Protein AF-A0A1I6G373-F1 (afdb_monomer)

Radius of gyration: 23.74 Å; Cα contacts (8 Å, |Δi|>4): 875; chains: 1; bounding box: 51×51×68 Å

Sequence (365 aa):
MRWTPGANAAIVAYGLQTYVEFSDQEYYYVVIKPDADQIVLKKRDLSGTYELEKNFDIGLVDDEWYRLVIDWRVDGAHTVTLFEEDGTQITQLSAKDSTWSEGGIGLFGREANTGATVYFDEVQGSSPLVGNFEVGENSWFTTANNTLTRLDNTPAAITNGATAIEVTVNDDPQPVLENEVRIQNADLESYPYLLADVVPVEVENSDSPVTFKFRYTHYASGGVEESEEQIVAQALGKTLAWDLSNLSAEKLAAAESLQIVWYPEDHPPSSGFTYNGSVLIDNIRLVDDSTQLTRAKISQKHRDLIRAHGPMLDQEIQSQTDMVQTGVYNYYDETEVPYRIELLSNGDIEETIDGETFYWEEDGQ

Solvent-accessible surface area (backbone atoms only — not comparable to full-atom values): 19773 Å² total; per-residue (Å²): 66,34,36,36,77,56,26,40,30,46,33,48,33,37,32,37,73,57,96,57,74,94,82,81,50,36,30,37,32,39,38,37,22,62,79,70,24,30,42,36,39,32,40,30,44,99,90,46,77,45,81,68,37,74,53,63,81,64,75,65,63,69,70,43,55,32,44,78,47,79,50,76,40,78,88,8,43,36,39,39,36,37,22,42,72,89,64,51,75,66,50,74,43,69,42,79,58,66,89,59,72,58,56,44,77,47,79,48,66,38,61,71,47,97,85,33,48,62,46,78,82,85,86,80,81,87,48,60,67,62,38,49,43,80,79,51,67,78,73,53,48,61,51,93,73,37,43,82,42,84,41,72,74,51,80,78,42,40,87,57,89,55,17,25,36,34,42,39,38,49,72,34,48,69,44,40,44,35,30,36,69,53,50,55,70,48,64,41,81,72,22,27,33,42,35,32,31,36,18,39,58,49,49,69,99,50,91,54,35,35,31,33,31,47,36,41,32,25,77,36,93,82,41,65,49,67,48,74,82,42,79,34,48,59,70,38,64,43,64,47,73,41,78,48,70,86,53,55,67,69,42,50,77,25,43,48,34,39,32,44,37,44,39,41,64,89,38,47,67,90,68,74,48,54,41,35,38,34,35,31,40,21,56,25,29,29,35,69,53,63,48,59,51,38,50,44,52,52,56,47,52,53,52,52,47,30,69,76,36,37,60,75,74,48,75,49,80,76,46,76,58,101,43,39,38,34,31,32,42,33,24,66,72,71,49,71,40,49,34,36,40,32,54,43,99,86,60,25,38,42,38,30,51,72,89,46,77,44,61,36,73,53,80,80,128

pLDDT: mean 89.6, std 10.87, range [33.22, 98.44]

Mean predicted aligned error: 11.8 Å

Nearest PDB structures (foldseek):
  1dyo-assembly2_B  TM=6.752E-01  e=2.727E-05  Acetivibrio thermocellus
  1h6y-assembly2_B  TM=6.689E-01  e=2.587E-05  Acetivibrio thermocellus
  4xup-assembly6_F  TM=4.443E-01  e=8.982E-07  Paenibacillus barcinonensis
  4xup-assembly1_A  TM=4.327E-01  e=4.821E-06  Paenibacillus barcinonensis
  7yaq-assembly1_A-2  TM=5.143E-01  e=2.245E-03  Cucumis sativus

Foldseek 3Di:
DAKAPQWQWKKKWFLFPDPDPDPATWTWMWIQGLVFQKIWTWTQHPVGIGTFWMDHPLDDDHPFDKDWDWDQAQQQWIKIWIAGPVRHTSDIDIGGDNPDHHDDMDIDTGGNDPPMDDDDDDDDDPFLFLFACPPHPNQKDKDDPKDKDKDFQPPQQPPDDTIWIKIFFDQALKIKIKHFPSLLPDPCQQFVKKKKKKAFADWPPDQAWKKKKKWWAFPDPPGIDIADIDTGGHSHMAMDIDGRNPPDPNRSNGTGMIMMIMDGPVRHSVNSDTTGGMMIMRRTGTHNFVQVRLVRVVVVVQVVCCVVFNDFDDWDFPDDDPFKTKTWTAGPNRDTWIKMWGQDPQRKIWIATNNDIGIHDDPDD

Organism: NCBI:txid555875

Secondary structure (DSSP, 8-state):
-EE-TTEEEEEEEEEE---S-TTS--EEEEEEEGGGTEEEEEEEETTEEEEEEEEE-----TT--EEEEEEE-TTSEEEEEEEETTS-EEEEEEEE--S-S--EEEEEEEESSTT--EE---------EEE--TTS-TTEEE-TT-EEEEEES-TTT-SSSSEEEEEEEEEESS-EEEESHHHHTS-TTT--EEEEEEEEEEETT--SPEEEEEEEEESSTT-EEEPPPEEE-TT--EEEEEE-TTS-HHHHTTEEEEEEEEEETTS-GGG---EEEEEEEEEEEEES-HHHHHHHHHHHHHHHHHHHH-SEEEEEEEEE-SSEEEEEEEETTS-EEEEEEEE-TTS-EEEEETTEEEEE-----

Structure (mmCIF, N/CA/C/O backbone):
data_AF-A0A1I6G373-F1
#
_entry.id   AF-A0A1I6G373-F1
#
loop_
_atom_site.group_PDB
_atom_site.id
_atom_site.type_symbol
_atom_site.label_atom_id
_atom_site.label_alt_id
_atom_site.label_comp_id
_atom_site.label_asym_id
_atom_site.label_entity_id
_atom_site.label_seq_id
_atom_site.pdbx_PDB_ins_code
_atom_site.Cartn_x
_atom_site.Cartn_y
_atom_site.Cartn_z
_atom_site.occupancy
_atom_site.B_iso_or_equiv
_atom_site.auth_seq_id
_atom_site.auth_comp_id
_atom_site.auth_asym_id
_atom_site.auth_atom_id
_atom_site.pdbx_PDB_model_num
ATOM 1 N N . MET A 1 1 ? 3.874 -5.119 21.556 1.00 94.00 1 MET A N 1
ATOM 2 C CA . MET A 1 1 ? 3.474 -4.390 22.780 1.00 94.00 1 MET A CA 1
ATOM 3 C C . MET A 1 1 ? 4.268 -4.892 23.971 1.00 94.00 1 MET A C 1
ATOM 5 O O . MET A 1 1 ? 4.583 -6.071 24.003 1.00 94.00 1 MET A O 1
ATOM 9 N N . ARG A 1 2 ? 4.573 -4.013 24.922 1.00 94.69 2 ARG A N 1
ATOM 10 C CA . ARG A 1 2 ? 5.311 -4.302 26.160 1.00 94.69 2 ARG A CA 1
ATOM 11 C C . ARG A 1 2 ? 4.718 -3.476 27.296 1.00 94.69 2 ARG A C 1
ATOM 13 O O . ARG A 1 2 ? 4.154 -2.412 27.052 1.00 94.69 2 ARG A O 1
ATOM 20 N N . TRP A 1 3 ? 4.869 -3.913 28.537 1.00 95.44 3 TRP A N 1
ATOM 21 C CA . TRP A 1 3 ? 4.458 -3.146 29.714 1.00 95.44 3 TRP A CA 1
ATOM 22 C C . TRP A 1 3 ? 5.493 -3.234 30.832 1.00 95.44 3 TRP A C 1
ATOM 24 O O . TRP A 1 3 ? 6.260 -4.190 30.898 1.00 95.44 3 TRP A O 1
ATOM 34 N N . THR A 1 4 ? 5.502 -2.233 31.712 1.00 94.25 4 THR A N 1
ATOM 35 C CA . THR A 1 4 ? 6.294 -2.261 32.949 1.00 94.25 4 THR A CA 1
ATOM 36 C C . THR A 1 4 ? 5.472 -2.813 34.121 1.00 94.25 4 THR A C 1
ATOM 38 O O . THR A 1 4 ? 4.233 -2.780 34.075 1.00 94.25 4 THR A O 1
ATOM 41 N N . PRO A 1 5 ? 6.128 -3.272 35.207 1.00 92.81 5 PRO A N 1
ATOM 42 C CA . PRO A 1 5 ? 5.430 -3.751 36.393 1.00 92.81 5 PRO A CA 1
ATOM 43 C C . PRO A 1 5 ? 4.398 -2.749 36.926 1.00 92.81 5 PRO A C 1
ATOM 45 O O . PRO A 1 5 ? 4.701 -1.580 37.174 1.00 92.81 5 PRO A O 1
ATOM 48 N N . GLY A 1 6 ? 3.170 -3.226 37.143 1.00 88.50 6 GLY A N 1
ATOM 49 C CA . GLY A 1 6 ? 2.046 -2.421 37.640 1.00 88.50 6 GLY A CA 1
ATOM 50 C C . GLY A 1 6 ? 1.092 -1.888 36.563 1.00 88.50 6 GLY A C 1
ATOM 51 O O . GLY A 1 6 ? 0.117 -1.204 36.902 1.00 88.50 6 GLY A O 1
ATOM 52 N N . ALA A 1 7 ? 1.328 -2.202 35.286 1.00 91.31 7 ALA A N 1
ATOM 53 C CA . ALA A 1 7 ? 0.350 -1.966 34.230 1.00 91.31 7 ALA A CA 1
ATOM 54 C C . ALA A 1 7 ? -0.905 -2.832 34.452 1.00 91.31 7 ALA A C 1
ATOM 56 O O . ALA A 1 7 ? -0.807 -4.026 34.725 1.00 91.31 7 ALA A O 1
ATOM 57 N N . ASN A 1 8 ? -2.097 -2.236 34.334 1.00 91.94 8 ASN A N 1
ATOM 58 C CA . ASN A 1 8 ? -3.361 -2.970 34.468 1.00 91.94 8 ASN A CA 1
ATOM 59 C C . ASN A 1 8 ? -3.780 -3.600 33.143 1.00 91.94 8 ASN A C 1
ATOM 61 O O . ASN A 1 8 ? -4.289 -4.716 33.115 1.00 91.94 8 ASN A O 1
ATOM 65 N N . ALA A 1 9 ? -3.631 -2.852 32.047 1.00 93.88 9 ALA A N 1
ATOM 66 C CA . ALA A 1 9 ? -4.020 -3.336 30.738 1.00 93.88 9 ALA A CA 1
ATOM 67 C C . ALA A 1 9 ? -3.272 -2.671 29.584 1.00 93.88 9 ALA A C 1
ATOM 69 O O . ALA A 1 9 ? -3.102 -1.450 29.567 1.00 93.88 9 ALA A O 1
ATOM 70 N N . ALA A 1 10 ? -2.954 -3.480 28.577 1.00 95.50 10 ALA A N 1
ATOM 71 C CA . ALA A 1 10 ? -2.720 -3.049 27.206 1.00 95.50 10 ALA A CA 1
ATOM 72 C C . ALA A 1 10 ? -3.977 -3.365 26.381 1.00 95.50 10 ALA A C 1
ATOM 74 O O . ALA A 1 10 ? -4.524 -4.467 26.475 1.00 95.50 10 ALA A O 1
ATOM 75 N N . ILE A 1 11 ? -4.474 -2.389 25.622 1.00 95.44 11 ILE A N 1
ATOM 76 C CA . ILE A 1 11 ? -5.746 -2.490 24.906 1.00 95.44 11 ILE A CA 1
ATOM 77 C C . ILE A 1 11 ? -5.539 -2.141 23.437 1.00 95.44 11 ILE A C 1
ATOM 79 O O . ILE A 1 11 ? -5.014 -1.074 23.122 1.00 95.44 11 ILE A O 1
ATOM 83 N N . VAL A 1 12 ? -6.012 -3.019 22.556 1.00 95.06 12 VAL A N 1
ATOM 84 C CA . VAL A 1 12 ? -6.098 -2.779 21.111 1.00 95.06 12 VAL A CA 1
ATOM 85 C C . VAL A 1 12 ? -7.566 -2.838 20.715 1.00 95.06 12 VAL A C 1
ATOM 87 O O . VAL A 1 12 ? -8.207 -3.873 20.896 1.00 95.06 12 VAL A O 1
ATOM 90 N N . ALA A 1 13 ? -8.108 -1.729 20.223 1.00 94.12 13 ALA A N 1
ATOM 91 C CA . ALA A 1 13 ? -9.469 -1.628 19.712 1.00 94.12 13 ALA A CA 1
ATOM 92 C C . ALA A 1 13 ? -9.483 -1.600 18.184 1.00 94.12 13 ALA A C 1
ATOM 94 O O . ALA A 1 13 ? -8.547 -1.101 17.561 1.00 94.12 13 ALA A O 1
ATOM 95 N N . TYR A 1 14 ? -10.559 -2.122 17.608 1.00 92.56 14 TYR A N 1
ATOM 96 C CA . TYR A 1 14 ? -10.813 -2.177 16.174 1.00 92.56 14 TYR A CA 1
ATOM 97 C C . TYR A 1 14 ? -12.321 -2.081 15.903 1.00 92.56 14 TYR A C 1
ATOM 99 O O . TYR A 1 14 ? -13.139 -2.350 16.789 1.00 92.56 14 TYR A O 1
ATOM 107 N N . GLY A 1 15 ? -12.694 -1.647 14.700 1.00 89.19 15 GLY A N 1
ATOM 108 C CA . GLY A 1 15 ? -14.086 -1.323 14.384 1.00 89.19 15 GLY A CA 1
ATOM 109 C C . GLY A 1 15 ? -14.589 -0.068 15.096 1.00 89.19 15 GLY A C 1
ATOM 110 O O . GLY A 1 15 ? -15.770 0.024 15.417 1.00 89.19 15 GLY A O 1
ATOM 111 N N . LEU A 1 16 ? -13.693 0.883 15.390 1.00 87.25 16 LEU A N 1
ATOM 112 C CA . LEU A 1 16 ? -14.047 2.176 15.983 1.00 87.25 16 LEU A CA 1
ATOM 113 C C . LEU A 1 16 ? -14.890 3.002 15.004 1.00 87.25 16 LEU A C 1
ATOM 115 O O . LEU A 1 16 ? -14.367 3.461 13.990 1.00 87.25 16 LEU A O 1
ATOM 119 N N . GLN A 1 17 ? -16.168 3.207 15.342 1.00 77.94 17 GLN A N 1
ATOM 120 C CA . GLN A 1 17 ? -17.147 3.881 14.475 1.00 77.94 17 GLN A CA 1
ATOM 121 C C . GLN A 1 17 ? -17.059 5.416 14.497 1.00 77.94 17 GLN A C 1
ATOM 123 O O . GLN A 1 17 ? -17.378 6.076 13.514 1.00 77.94 17 GLN A O 1
ATOM 128 N N . THR A 1 18 ? -16.646 6.024 15.615 1.00 65.06 18 THR A N 1
ATOM 129 C CA . THR A 1 18 ? -16.598 7.490 15.754 1.00 65.06 18 THR A CA 1
ATOM 130 C C . THR A 1 18 ? -15.411 7.960 16.602 1.00 65.06 18 THR A C 1
ATOM 132 O O . THR A 1 18 ? -15.065 7.364 17.622 1.00 65.06 18 THR A O 1
ATOM 135 N N . TYR A 1 19 ? -14.788 9.075 16.198 1.00 50.97 19 TYR A N 1
ATOM 136 C CA . TYR A 1 19 ? -13.654 9.715 16.890 1.00 50.97 19 TYR A CA 1
ATOM 137 C C . TYR A 1 19 ? -14.089 10.666 18.033 1.00 50.97 19 TYR A C 1
ATOM 139 O O . TYR A 1 19 ? -13.343 11.552 18.439 1.00 50.97 19 TYR A O 1
ATOM 147 N N . VAL A 1 20 ? -15.307 10.550 18.568 1.00 41.94 20 VAL A N 1
ATOM 148 C CA . VAL A 1 20 ? -15.798 11.514 19.573 1.00 41.94 20 VAL A CA 1
ATOM 149 C C . VAL A 1 20 ? -15.499 11.010 20.989 1.00 41.94 20 VAL A C 1
ATOM 151 O O . VAL A 1 20 ? -15.449 9.806 21.235 1.00 41.94 20 VAL A O 1
ATOM 154 N N . GLU A 1 21 ? -15.200 11.949 21.890 1.00 50.97 21 GLU A N 1
ATOM 155 C CA . GLU A 1 21 ? -14.760 11.772 23.280 1.00 50.97 21 GLU A CA 1
ATOM 156 C C . GLU A 1 21 ? -15.309 10.504 23.975 1.00 50.97 21 GLU A C 1
ATOM 158 O O . GLU A 1 21 ? -16.509 10.269 23.994 1.00 50.97 21 GLU A O 1
ATOM 163 N N . PHE A 1 22 ? -14.388 9.724 24.562 1.00 53.91 22 PHE A N 1
ATOM 164 C CA . PHE A 1 22 ? -14.435 8.470 25.353 1.00 53.91 22 PHE A CA 1
ATOM 165 C C . PHE A 1 22 ? -15.753 7.849 25.900 1.00 53.91 22 PHE A C 1
ATOM 167 O O . PHE A 1 22 ? -15.710 6.696 26.355 1.00 53.91 22 PHE A O 1
ATOM 174 N N . SER A 1 23 ? -16.896 8.533 25.949 1.00 56.22 23 SER A N 1
ATOM 175 C CA . SER A 1 23 ? -18.150 7.987 26.483 1.00 56.22 23 SER A CA 1
ATOM 176 C C . SER A 1 23 ? -19.006 7.251 25.452 1.00 56.22 23 SER A C 1
ATOM 178 O O . SER A 1 23 ? -19.606 6.244 25.834 1.00 56.22 23 SER A O 1
ATOM 180 N N . ASP A 1 24 ? -18.984 7.664 24.180 1.00 61.34 24 ASP A N 1
ATOM 181 C CA . ASP A 1 24 ? -19.987 7.254 23.173 1.00 61.34 24 ASP A CA 1
ATOM 182 C C . ASP A 1 24 ? -19.389 6.406 22.038 1.00 61.34 24 ASP A C 1
ATOM 184 O O . ASP A 1 24 ? -19.818 6.461 20.890 1.00 61.34 24 ASP A O 1
ATOM 188 N N . GLN A 1 25 ? -18.352 5.633 22.352 1.00 76.00 25 GLN A N 1
ATOM 189 C CA . GLN A 1 25 ? -17.616 4.856 21.362 1.00 76.00 25 GLN A CA 1
ATOM 190 C C . GLN A 1 25 ? -18.095 3.401 21.307 1.00 76.00 25 GLN A C 1
ATOM 192 O O . GLN A 1 25 ? -18.157 2.715 22.335 1.00 76.00 25 GLN A O 1
ATOM 197 N N . GLU A 1 26 ? -18.366 2.941 20.087 1.00 89.06 26 GLU A N 1
ATOM 198 C CA . GLU A 1 26 ? -18.750 1.574 19.741 1.00 89.06 26 GLU A CA 1
ATOM 199 C C . GLU A 1 26 ? -17.592 0.884 19.003 1.00 89.06 26 GLU A C 1
ATOM 201 O O . GLU A 1 26 ? -17.065 1.452 18.044 1.00 89.06 26 GLU A O 1
ATOM 206 N N . TYR A 1 27 ? -17.127 -0.266 19.505 1.00 93.44 27 TYR A N 1
ATOM 207 C CA . TYR A 1 27 ? -15.967 -0.990 18.963 1.00 93.44 27 TYR A CA 1
ATOM 208 C C . TYR A 1 27 ? -15.778 -2.385 19.574 1.00 93.44 27 TYR A C 1
ATOM 210 O O . TYR A 1 27 ? -16.250 -2.697 20.677 1.00 93.44 27 TYR A O 1
ATOM 218 N N . TYR A 1 28 ? -14.990 -3.216 18.893 1.00 96.75 28 TYR A N 1
ATOM 219 C CA . TYR A 1 28 ? -14.370 -4.401 19.477 1.00 96.75 28 TYR A CA 1
ATOM 220 C C . TYR A 1 28 ? -13.016 -4.053 20.074 1.00 96.75 28 TYR A C 1
ATOM 222 O O . TYR A 1 28 ? -12.334 -3.132 19.629 1.00 96.75 28 TYR A O 1
ATOM 230 N N . TYR A 1 29 ? -12.593 -4.790 21.095 1.00 96.88 29 TYR A N 1
ATOM 231 C CA . TYR A 1 29 ? -11.266 -4.596 21.656 1.00 96.88 29 TYR A CA 1
ATOM 232 C C . TYR A 1 29 ? -10.737 -5.826 22.373 1.00 96.88 29 TYR A C 1
ATOM 234 O O . TYR A 1 29 ? -11.472 -6.578 23.014 1.00 96.88 29 TYR A O 1
ATOM 242 N N . VAL A 1 30 ? -9.425 -5.997 22.291 1.00 97.88 30 VAL A N 1
ATOM 243 C CA . VAL A 1 30 ? -8.667 -6.992 23.038 1.00 97.88 30 VAL A CA 1
ATOM 244 C C . VAL A 1 30 ? -8.006 -6.301 24.216 1.00 97.88 30 VAL A C 1
ATOM 246 O O . VAL A 1 30 ? -7.326 -5.290 24.053 1.00 97.88 30 VAL A O 1
ATOM 249 N N . VAL A 1 31 ? -8.203 -6.852 25.408 1.00 97.19 31 VAL A N 1
ATOM 250 C CA . VAL A 1 31 ? -7.561 -6.406 26.643 1.00 97.19 31 VAL A CA 1
ATOM 251 C C . VAL A 1 31 ? -6.606 -7.489 27.106 1.00 97.19 31 VAL A C 1
ATOM 253 O O . VAL A 1 31 ? -7.048 -8.581 27.459 1.00 97.19 31 VAL A O 1
ATOM 256 N N . ILE A 1 32 ? -5.322 -7.166 27.173 1.00 97.50 32 ILE A N 1
ATOM 257 C CA . ILE A 1 32 ? -4.317 -7.983 27.850 1.00 97.50 32 ILE A CA 1
ATOM 258 C C . ILE A 1 32 ? -4.105 -7.369 29.223 1.00 97.50 32 ILE A C 1
ATOM 260 O O . ILE A 1 32 ? -3.813 -6.177 29.311 1.00 97.50 32 ILE A O 1
ATOM 264 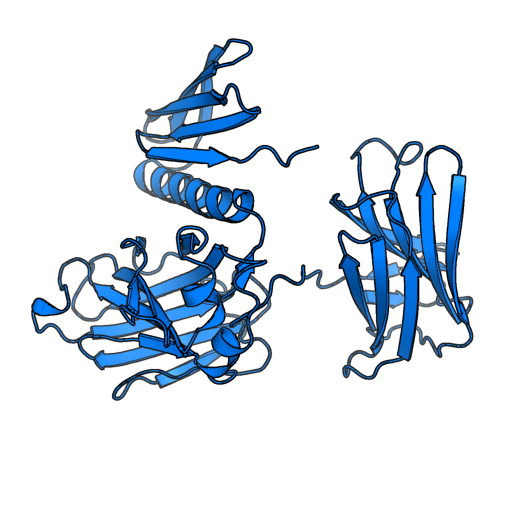N N . LYS A 1 33 ? -4.293 -8.152 30.286 1.00 95.81 33 LYS A N 1
ATOM 265 C CA . LYS A 1 33 ? -4.097 -7.705 31.667 1.00 95.81 33 LYS A CA 1
ATOM 266 C C . LYS A 1 33 ? -2.941 -8.464 32.309 1.00 95.81 33 LYS A C 1
ATOM 268 O O . LYS A 1 33 ? -3.152 -9.599 32.742 1.00 95.81 33 LYS A O 1
ATOM 273 N N . PRO A 1 34 ? -1.751 -7.851 32.378 1.00 93.00 34 PRO A N 1
ATOM 274 C CA . PRO A 1 34 ? -0.570 -8.474 32.968 1.00 93.00 34 PRO A CA 1
ATOM 275 C C . PRO A 1 34 ? -0.763 -8.826 34.442 1.00 93.00 34 PRO A C 1
ATOM 277 O O . PRO A 1 34 ? -0.428 -9.923 34.871 1.00 93.00 34 PRO A O 1
ATOM 280 N N . ASP A 1 35 ? -1.396 -7.927 35.204 1.00 90.62 35 ASP A N 1
ATOM 281 C CA . ASP A 1 35 ? -1.623 -8.077 36.648 1.00 90.62 35 ASP A CA 1
ATOM 282 C C . ASP A 1 35 ? -2.508 -9.273 37.030 1.00 90.62 35 ASP A C 1
ATOM 284 O O . ASP A 1 35 ? -2.478 -9.746 38.168 1.00 90.62 35 ASP A O 1
ATOM 288 N N . ALA A 1 36 ? -3.305 -9.749 36.081 1.00 94.06 36 ALA A N 1
ATOM 289 C CA . ALA A 1 36 ? -4.257 -10.832 36.251 1.00 94.06 36 ALA A CA 1
ATOM 290 C C . ALA A 1 36 ? -3.990 -12.009 35.303 1.00 94.06 36 ALA A C 1
ATOM 292 O O . ALA A 1 36 ? -4.851 -12.880 35.203 1.00 94.06 36 ALA A O 1
ATOM 293 N N . ASP A 1 37 ? -2.854 -11.992 34.600 1.00 96.06 37 ASP A N 1
ATOM 294 C CA . ASP A 1 37 ? -2.418 -13.006 33.639 1.00 96.06 37 ASP A CA 1
ATOM 295 C C . ASP A 1 37 ? -3.540 -13.482 32.693 1.00 96.06 37 ASP A C 1
ATOM 297 O O . ASP A 1 37 ? -3.895 -14.661 32.637 1.00 96.06 37 ASP A O 1
ATOM 301 N N . GLN A 1 38 ? -4.183 -12.532 32.002 1.00 97.12 38 GLN A N 1
ATOM 302 C CA . GLN A 1 38 ? -5.347 -12.818 31.154 1.00 97.12 38 GLN A CA 1
ATOM 303 C C . GLN A 1 38 ? -5.375 -12.009 29.860 1.00 97.12 38 GLN A C 1
ATOM 305 O O . GLN A 1 38 ? -4.931 -10.860 29.802 1.00 97.12 38 GLN A O 1
ATOM 310 N N . ILE A 1 39 ? -6.029 -12.581 28.852 1.00 98.31 39 ILE A N 1
ATOM 311 C CA . ILE A 1 39 ? -6.428 -11.909 27.615 1.00 98.31 39 ILE A CA 1
ATOM 312 C C . ILE A 1 39 ? -7.941 -12.033 27.440 1.00 98.31 39 ILE A C 1
ATOM 314 O O . ILE A 1 39 ? -8.524 -13.088 27.690 1.00 98.31 39 ILE A O 1
ATOM 318 N N . VAL A 1 40 ? -8.592 -10.946 27.030 1.00 98.31 40 VAL A N 1
ATOM 319 C CA . VAL A 1 40 ? -10.049 -10.886 26.886 1.00 98.31 40 VAL A CA 1
ATOM 320 C C . VAL A 1 40 ? -10.420 -10.160 25.602 1.00 98.31 40 VAL A C 1
ATOM 322 O O . VAL A 1 40 ? -10.035 -9.006 25.421 1.00 98.31 40 VAL A O 1
ATOM 325 N N . LEU A 1 41 ? -11.217 -10.800 24.751 1.00 98.38 41 LEU A N 1
ATOM 326 C CA . LEU A 1 41 ? -11.879 -10.174 23.612 1.00 98.38 41 LEU A CA 1
ATOM 327 C C . LEU A 1 41 ? -13.248 -9.643 24.052 1.00 98.38 41 LEU A C 1
ATOM 329 O O . LEU A 1 41 ? -14.053 -10.360 24.653 1.00 98.38 41 LEU A O 1
ATOM 333 N N . LYS A 1 42 ? -13.514 -8.370 23.765 1.00 97.81 42 LYS A N 1
ATOM 334 C CA . LYS A 1 42 ? -14.711 -7.652 24.198 1.00 97.81 42 LYS A CA 1
ATOM 335 C C . LYS A 1 42 ? -15.354 -6.867 23.067 1.00 97.81 42 LYS A C 1
ATOM 337 O O . LYS A 1 42 ? -14.703 -6.497 22.095 1.00 97.81 42 LYS A O 1
ATOM 342 N N . LYS A 1 43 ? -16.628 -6.557 23.276 1.00 96.06 43 LYS A N 1
ATOM 343 C CA . LYS A 1 43 ? -17.423 -5.601 22.513 1.00 96.06 43 LYS A CA 1
ATOM 344 C C . LYS A 1 43 ? -17.879 -4.473 23.433 1.00 96.06 43 LYS A C 1
ATOM 346 O O . LYS A 1 43 ? -18.276 -4.739 24.569 1.00 96.06 43 LYS A O 1
ATOM 351 N N . ARG A 1 44 ? -17.853 -3.230 22.962 1.00 92.81 44 ARG A N 1
ATOM 352 C CA . ARG A 1 44 ? -18.518 -2.099 23.610 1.00 92.81 44 ARG A CA 1
ATOM 353 C C . ARG A 1 44 ? -19.493 -1.469 22.631 1.00 92.81 44 ARG A C 1
ATOM 355 O O . ARG A 1 44 ? -19.073 -1.082 21.555 1.00 92.81 44 ARG A O 1
ATOM 362 N N . ASP A 1 45 ? -20.752 -1.362 23.025 1.00 91.62 45 ASP A N 1
ATOM 363 C CA . ASP A 1 45 ? -21.788 -0.629 22.295 1.00 91.62 45 ASP A CA 1
ATOM 364 C C . ASP A 1 45 ? -22.467 0.390 23.232 1.00 91.62 45 ASP A C 1
ATOM 366 O O . ASP A 1 45 ? -22.097 0.523 24.408 1.00 91.62 45 ASP A O 1
ATOM 370 N N . LEU A 1 46 ? -23.479 1.105 22.735 1.00 88.31 46 LEU A N 1
ATOM 371 C CA . LEU A 1 46 ? -24.242 2.082 23.528 1.00 88.31 46 LEU A CA 1
ATOM 372 C C . LEU A 1 46 ? -24.975 1.482 24.745 1.00 88.31 46 LEU A C 1
ATOM 374 O O . LEU A 1 46 ? -25.341 2.207 25.672 1.00 88.31 46 LEU A O 1
ATOM 378 N N . SER A 1 47 ? -25.205 0.169 24.759 1.00 89.81 47 SER A N 1
ATOM 379 C CA . SER A 1 47 ? -25.861 -0.553 25.855 1.00 89.81 47 SER A CA 1
ATOM 380 C C . SER A 1 47 ? -24.877 -1.027 26.926 1.00 89.81 47 SER A C 1
ATOM 382 O O . SER A 1 47 ? -25.286 -1.280 28.064 1.00 89.81 47 SER A O 1
ATOM 384 N N . GLY A 1 48 ? -23.584 -1.123 26.605 1.00 91.88 48 GLY A N 1
ATOM 385 C CA . GLY A 1 48 ? -22.535 -1.399 27.577 1.00 91.88 48 GLY A CA 1
ATOM 386 C C . GLY A 1 48 ? -21.355 -2.188 27.023 1.00 91.88 48 GLY A C 1
ATOM 387 O O . GLY A 1 48 ? -20.984 -2.098 25.860 1.00 91.88 48 GLY A O 1
ATOM 388 N N . THR A 1 49 ? -20.707 -2.945 27.908 1.00 94.38 49 THR A N 1
ATOM 389 C CA . THR A 1 49 ? -19.537 -3.768 27.584 1.00 94.38 49 THR A CA 1
ATOM 390 C C . THR A 1 49 ? -19.870 -5.244 27.731 1.00 94.38 49 THR A C 1
ATOM 392 O O . THR A 1 49 ? -20.345 -5.675 28.782 1.00 94.38 49 THR A O 1
ATOM 395 N N . TYR A 1 50 ? -19.520 -6.018 26.712 1.00 96.38 50 TYR A N 1
ATOM 396 C CA . TYR A 1 50 ? -19.751 -7.450 26.613 1.00 96.38 50 TYR A CA 1
ATOM 397 C C . TYR A 1 50 ? -18.420 -8.174 26.449 1.00 96.38 50 TYR A C 1
ATOM 399 O O . TYR A 1 50 ? -17.535 -7.736 25.717 1.00 96.38 50 TYR A O 1
ATOM 407 N N . GLU A 1 51 ? -18.271 -9.285 27.155 1.00 97.75 51 GLU A N 1
ATOM 408 C CA . GLU A 1 51 ? -17.159 -10.207 26.961 1.00 97.75 51 GLU A CA 1
ATOM 409 C C . GLU A 1 51 ? -17.557 -11.224 25.896 1.00 97.75 51 GLU A C 1
ATOM 411 O O . GLU A 1 51 ? -18.620 -11.833 26.011 1.00 97.75 51 GLU A O 1
ATOM 416 N N . LEU A 1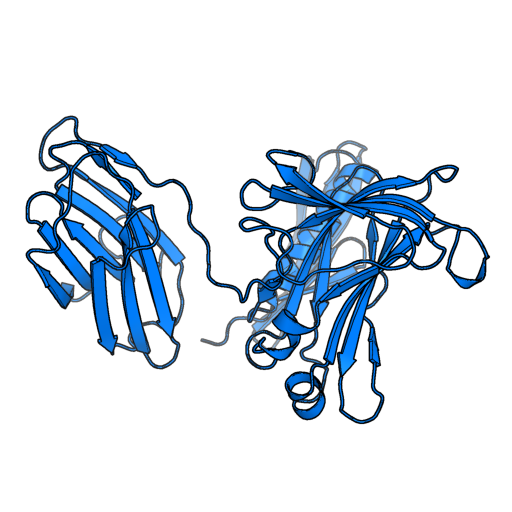 52 ? -16.729 -11.367 24.864 1.00 97.31 52 LEU A N 1
ATOM 417 C CA . LEU A 1 52 ? -16.954 -12.331 23.791 1.00 97.31 52 LEU A CA 1
ATOM 418 C C . LEU A 1 52 ? -16.190 -13.629 24.060 1.00 97.31 52 LEU A C 1
ATOM 420 O O . LEU A 1 52 ? -16.760 -14.702 23.908 1.00 97.31 52 LEU A O 1
ATOM 424 N N . GLU A 1 53 ? -14.924 -13.528 24.477 1.00 98.06 53 GLU A N 1
ATOM 425 C CA . GLU A 1 53 ? -14.062 -14.680 24.767 1.00 98.06 53 GLU A CA 1
ATOM 426 C C . GLU A 1 53 ? -12.904 -14.281 25.699 1.00 98.06 53 GLU A C 1
ATOM 428 O O . GLU A 1 53 ? -12.514 -13.108 25.737 1.00 98.06 53 GLU A O 1
ATOM 433 N N . LYS A 1 54 ? -12.335 -15.231 26.454 1.00 97.69 54 LYS A N 1
ATOM 434 C CA . LYS A 1 54 ? -11.171 -14.981 27.320 1.00 97.69 54 LYS A CA 1
ATOM 435 C C . LYS A 1 54 ? -10.344 -16.221 27.631 1.00 97.69 54 LYS A C 1
ATOM 437 O O . LYS A 1 54 ? -10.884 -17.310 27.767 1.00 97.69 54 LYS A O 1
ATOM 442 N N . ASN A 1 55 ? -9.061 -15.999 27.910 1.00 96.75 55 ASN A N 1
ATOM 443 C CA . ASN A 1 55 ? -8.163 -16.990 28.501 1.00 96.75 55 ASN A CA 1
ATOM 444 C C . ASN A 1 55 ? -7.437 -16.413 29.726 1.00 96.75 55 ASN A C 1
ATOM 446 O O . ASN A 1 55 ? -7.193 -15.208 29.808 1.00 96.75 55 ASN A O 1
ATOM 450 N N . PHE A 1 56 ? -7.098 -17.298 30.663 1.00 96.38 56 PHE A N 1
ATOM 451 C CA . PHE A 1 56 ? -6.370 -17.012 31.903 1.00 96.38 56 PHE A CA 1
ATOM 452 C C . PHE A 1 56 ? -5.105 -17.861 31.978 1.00 96.38 56 PHE A C 1
ATOM 454 O O . PHE A 1 56 ? -4.982 -18.830 31.228 1.00 96.38 56 PHE A O 1
ATOM 461 N N . ASP A 1 57 ? -4.238 -17.530 32.934 1.00 94.81 57 ASP A N 1
ATOM 462 C CA . ASP A 1 57 ? -3.020 -18.277 33.250 1.00 94.81 57 ASP A CA 1
ATOM 463 C C . ASP A 1 57 ? -2.131 -18.446 32.000 1.00 94.81 57 ASP A C 1
ATOM 465 O O . ASP A 1 57 ? -1.633 -19.536 31.705 1.00 94.81 57 ASP A O 1
ATOM 469 N N . ILE A 1 58 ? -2.008 -17.370 31.212 1.00 95.25 58 ILE A N 1
ATOM 470 C CA . ILE A 1 58 ? -1.324 -17.368 29.912 1.00 95.25 58 ILE A CA 1
ATOM 471 C C . ILE A 1 58 ? 0.183 -17.074 30.022 1.00 95.25 58 ILE A C 1
ATOM 473 O O . ILE A 1 58 ? 0.863 -17.047 29.002 1.00 95.25 58 ILE A O 1
ATOM 477 N N . GLY A 1 59 ? 0.722 -16.899 31.231 1.00 95.75 59 GLY A N 1
ATOM 478 C CA . GLY A 1 59 ? 2.159 -16.795 31.477 1.00 95.75 59 GLY A CA 1
ATOM 479 C C . GLY A 1 59 ? 2.785 -15.461 31.072 1.00 95.75 59 GLY A C 1
ATOM 480 O O . GLY A 1 59 ? 3.917 -15.442 30.597 1.00 95.75 59 GLY A O 1
ATOM 481 N N . LEU A 1 60 ? 2.074 -14.346 31.247 1.00 96.38 60 LEU A N 1
ATOM 482 C CA . LEU A 1 60 ? 2.609 -13.012 30.973 1.00 96.38 60 LEU A CA 1
ATOM 483 C C . LEU A 1 60 ? 3.751 -12.640 31.927 1.00 96.38 60 LEU A C 1
ATOM 485 O O . LEU A 1 60 ? 3.706 -12.896 33.131 1.00 96.38 60 LEU A O 1
ATOM 489 N N . VAL A 1 61 ? 4.756 -11.962 31.381 1.00 96.19 61 VAL A N 1
ATOM 490 C CA . VAL A 1 61 ? 5.945 -11.484 32.082 1.00 96.19 61 VAL A CA 1
ATOM 491 C C . VAL A 1 61 ? 6.073 -9.983 31.838 1.00 96.19 61 VAL A C 1
ATOM 493 O O . VAL A 1 61 ? 5.871 -9.489 30.729 1.00 96.19 61 VAL A O 1
ATOM 496 N N . ASP A 1 62 ? 6.357 -9.235 32.902 1.00 94.88 62 ASP A N 1
ATOM 497 C CA . ASP A 1 62 ? 6.633 -7.804 32.798 1.00 94.88 62 ASP A CA 1
ATOM 498 C C . ASP A 1 62 ? 7.927 -7.552 32.014 1.00 94.88 62 ASP A C 1
ATOM 500 O O . ASP A 1 62 ? 8.873 -8.330 32.089 1.00 94.88 62 ASP A O 1
ATOM 504 N N . ASP A 1 63 ? 7.985 -6.420 31.315 1.00 95.50 63 ASP A N 1
ATOM 505 C CA . ASP A 1 63 ? 9.127 -5.971 30.514 1.00 95.50 63 ASP A CA 1
ATOM 506 C C . ASP A 1 63 ? 9.488 -6.825 29.281 1.00 95.50 63 ASP A C 1
ATOM 508 O O . ASP A 1 63 ? 10.478 -6.517 28.618 1.00 95.50 63 ASP A O 1
ATOM 512 N N . GLU A 1 64 ? 8.641 -7.782 28.899 1.00 96.56 64 GLU A N 1
ATOM 513 C CA . GLU A 1 64 ? 8.774 -8.568 27.663 1.00 96.56 64 GLU A CA 1
ATOM 514 C C . GLU A 1 64 ? 7.928 -8.003 26.507 1.00 96.56 64 GLU A C 1
ATOM 516 O O . GLU A 1 64 ? 6.905 -7.333 26.714 1.00 96.56 64 GLU A O 1
ATOM 521 N N . TRP A 1 65 ? 8.363 -8.263 25.269 1.00 96.25 65 TRP A N 1
ATOM 522 C CA . TRP A 1 65 ? 7.623 -7.900 24.060 1.00 96.25 65 TRP A CA 1
ATOM 523 C C . TRP A 1 65 ? 6.689 -9.023 23.605 1.00 96.25 65 TRP A C 1
ATOM 525 O O . TRP A 1 65 ? 7.053 -10.192 23.523 1.00 96.25 65 TRP A O 1
ATOM 535 N N . TYR A 1 66 ? 5.473 -8.628 23.239 1.00 95.81 66 TYR A N 1
ATOM 536 C CA . TYR A 1 66 ? 4.426 -9.511 22.740 1.00 95.81 66 TYR A CA 1
ATOM 537 C C . TYR A 1 66 ? 3.862 -9.008 21.418 1.00 95.81 66 TYR A C 1
ATOM 539 O O . TYR A 1 66 ? 3.674 -7.799 21.225 1.00 95.81 66 TYR A O 1
ATOM 547 N N . ARG A 1 67 ? 3.498 -9.936 20.533 1.00 94.88 67 ARG A N 1
ATOM 548 C CA . ARG A 1 67 ? 2.795 -9.634 19.283 1.00 94.88 67 ARG A CA 1
ATOM 549 C C . ARG A 1 67 ? 1.348 -10.101 19.370 1.00 94.88 67 ARG A C 1
ATOM 551 O O . ARG A 1 67 ? 1.084 -11.268 19.643 1.00 94.88 67 ARG A O 1
ATOM 558 N N . LEU A 1 68 ? 0.416 -9.191 19.100 1.00 96.06 68 LEU A N 1
ATOM 559 C CA . LEU A 1 68 ? -1.010 -9.489 19.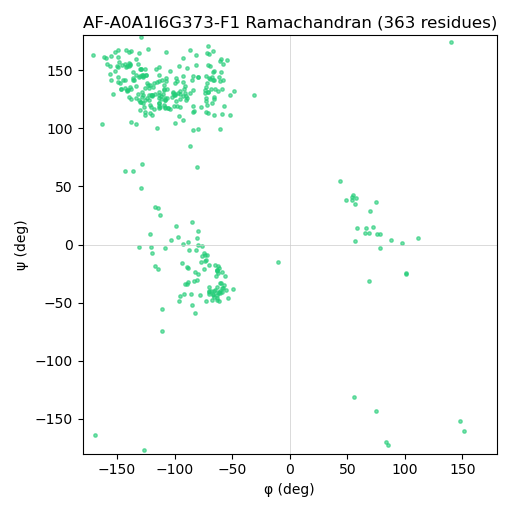006 1.00 96.06 68 LEU A CA 1
ATOM 560 C C . LEU A 1 68 ? -1.430 -9.456 17.538 1.00 96.06 68 LEU A C 1
ATOM 562 O O . LEU A 1 68 ? -1.208 -8.455 16.865 1.00 96.06 68 LEU A O 1
ATOM 566 N N . VAL A 1 69 ? -2.051 -10.531 17.064 1.00 93.75 69 VAL A N 1
ATOM 567 C CA . VAL A 1 69 ? -2.636 -10.623 15.722 1.00 93.75 69 VAL A CA 1
ATOM 568 C C . VAL A 1 69 ? -4.146 -10.739 15.863 1.00 93.75 69 VAL A C 1
ATOM 570 O O . VAL A 1 69 ? -4.633 -11.584 16.617 1.00 93.75 69 VAL A O 1
ATOM 573 N N . ILE A 1 70 ? -4.879 -9.887 15.152 1.00 94.81 70 ILE A N 1
ATOM 574 C CA . ILE A 1 70 ? -6.341 -9.868 15.128 1.00 94.81 70 ILE A CA 1
ATOM 575 C C . ILE A 1 70 ? -6.769 -10.110 13.680 1.00 94.81 70 ILE A C 1
ATOM 577 O O . ILE A 1 70 ? -6.544 -9.263 12.826 1.00 94.81 70 ILE A O 1
ATOM 581 N N . ASP A 1 71 ? -7.365 -11.270 13.422 1.00 91.88 71 ASP A N 1
ATOM 582 C CA . ASP A 1 71 ? -8.075 -11.583 12.180 1.00 91.88 71 ASP A CA 1
ATOM 583 C C . ASP A 1 71 ? -9.563 -11.315 12.430 1.00 91.88 71 ASP A C 1
ATOM 585 O O . ASP A 1 71 ? -10.199 -11.987 13.250 1.00 91.88 71 ASP A O 1
ATOM 589 N N . TRP A 1 72 ? -10.084 -10.274 11.788 1.00 91.62 72 TRP A N 1
ATOM 590 C CA . TRP A 1 72 ? -11.471 -9.840 11.884 1.00 91.62 72 TRP A CA 1
ATOM 591 C C . TRP A 1 72 ? -12.084 -9.854 10.492 1.00 91.62 72 TRP A C 1
ATOM 593 O O . TRP A 1 72 ? -11.596 -9.187 9.585 1.00 91.62 72 TRP A O 1
ATOM 603 N N . ARG A 1 73 ? -13.139 -10.652 10.328 1.00 82.06 73 ARG A N 1
ATOM 604 C CA . ARG A 1 73 ? -13.727 -10.949 9.024 1.00 82.06 73 ARG A CA 1
ATOM 605 C C . ARG A 1 73 ? -15.127 -10.377 8.896 1.00 82.06 73 ARG A C 1
ATOM 607 O O . ARG A 1 73 ? -15.882 -10.319 9.867 1.00 82.06 73 ARG A O 1
ATOM 614 N N . VAL A 1 74 ? -15.509 -10.084 7.657 1.00 73.94 74 VAL A N 1
ATOM 615 C CA . VAL A 1 74 ? -16.846 -9.592 7.282 1.00 73.94 74 VAL A CA 1
ATOM 616 C C . VAL A 1 74 ? -17.987 -10.544 7.664 1.00 73.94 74 VAL A C 1
ATOM 618 O O . VAL A 1 74 ? -19.118 -10.114 7.859 1.00 73.94 74 VAL A O 1
ATOM 621 N N . ASP A 1 75 ? -17.714 -11.844 7.832 1.00 75.75 75 ASP A N 1
ATOM 622 C CA . ASP A 1 75 ? -18.704 -12.827 8.297 1.00 75.75 75 ASP A CA 1
ATOM 623 C C . ASP A 1 75 ? -18.908 -12.821 9.830 1.00 75.75 75 ASP A C 1
ATOM 625 O O . ASP A 1 75 ? -19.627 -13.672 10.380 1.00 75.75 75 ASP A O 1
ATOM 629 N N . GLY A 1 76 ? -18.264 -11.871 10.513 1.00 87.94 76 GLY A N 1
ATOM 630 C CA . GLY A 1 76 ? -18.265 -11.686 11.956 1.00 87.94 76 GLY A CA 1
ATOM 631 C C . GLY A 1 76 ? -17.347 -12.648 12.704 1.00 87.94 76 GLY A C 1
ATOM 632 O O . GLY A 1 76 ? -17.449 -12.747 13.925 1.00 87.94 76 GLY A O 1
ATOM 633 N N . ALA A 1 77 ? -16.502 -13.428 12.024 1.00 92.38 77 ALA A N 1
ATOM 634 C CA . ALA A 1 77 ? -15.506 -14.240 12.709 1.00 92.38 77 ALA A CA 1
ATOM 635 C C . ALA A 1 77 ? -14.365 -13.360 13.242 1.00 92.38 77 ALA A C 1
ATOM 637 O O . ALA A 1 77 ? -13.802 -12.534 12.525 1.00 92.38 77 ALA A O 1
ATOM 638 N N . HIS A 1 78 ? -13.998 -13.590 14.502 1.00 97.44 78 HIS A N 1
ATOM 639 C CA . HIS A 1 78 ? -12.846 -12.975 15.149 1.00 97.44 78 HIS A CA 1
ATOM 640 C C . HIS A 1 78 ? -11.882 -14.065 15.594 1.00 97.44 78 HIS A C 1
ATOM 642 O O . HIS A 1 78 ? -12.281 -14.979 16.318 1.00 97.44 78 HIS A O 1
ATOM 648 N N . THR A 1 79 ? -10.612 -13.933 15.229 1.00 96.56 79 THR A N 1
ATOM 649 C CA . THR A 1 79 ? -9.522 -14.748 15.765 1.00 96.56 79 THR A CA 1
ATOM 650 C C . THR A 1 79 ? -8.434 -13.836 16.305 1.00 96.56 79 THR A C 1
ATOM 652 O O . THR A 1 79 ? -7.824 -13.065 15.573 1.00 96.56 79 THR A O 1
ATOM 655 N N . VAL A 1 80 ? -8.176 -13.930 17.604 1.00 97.81 80 VAL A N 1
ATOM 656 C CA . VAL A 1 80 ? -7.165 -13.129 18.296 1.00 97.81 80 VAL A CA 1
ATOM 657 C C . VAL A 1 80 ? -6.069 -14.062 18.763 1.00 97.81 80 VAL A C 1
ATOM 659 O O . VAL A 1 80 ? -6.337 -14.958 19.557 1.00 97.81 80 VAL A O 1
ATOM 662 N N . THR A 1 81 ? -4.842 -13.857 18.301 1.00 97.62 81 THR A N 1
ATOM 663 C CA . THR A 1 81 ? -3.703 -14.710 18.656 1.00 97.62 81 THR A CA 1
ATOM 664 C C . THR A 1 81 ? -2.603 -13.872 19.289 1.00 97.62 81 THR A C 1
ATOM 666 O O . THR A 1 81 ? -2.208 -12.844 18.740 1.00 97.62 81 THR A O 1
ATOM 669 N N . LEU A 1 82 ? -2.121 -14.304 20.452 1.00 97.75 82 LEU A N 1
ATOM 670 C CA . LEU A 1 82 ? -1.024 -13.664 21.171 1.00 97.75 82 LEU A CA 1
ATOM 671 C C . LEU A 1 82 ? 0.233 -14.526 21.056 1.00 97.75 82 LEU A C 1
ATOM 673 O O . LEU A 1 82 ? 0.179 -15.738 21.276 1.00 97.75 82 LEU A O 1
ATOM 677 N N . PHE A 1 83 ? 1.351 -13.881 20.748 1.00 96.31 83 PHE A N 1
ATOM 678 C CA . PHE A 1 83 ? 2.657 -14.504 20.588 1.00 96.31 83 PHE A CA 1
ATOM 679 C C . PHE A 1 83 ? 3.700 -13.834 21.483 1.00 96.31 83 PHE A C 1
ATOM 681 O O . PHE A 1 83 ? 3.611 -12.631 21.751 1.00 96.31 83 PHE A O 1
ATOM 688 N N . GLU A 1 84 ? 4.704 -14.609 21.880 1.00 92.31 84 GLU A N 1
ATOM 689 C CA . GLU A 1 84 ? 5.988 -14.104 22.373 1.00 92.31 84 GLU A CA 1
ATOM 690 C C . GLU A 1 84 ? 6.762 -13.398 21.243 1.00 92.31 84 GLU A C 1
ATOM 692 O O . GLU A 1 84 ? 6.417 -13.515 20.060 1.00 92.31 84 GLU A O 1
ATOM 697 N N . GLU A 1 85 ? 7.816 -12.660 21.600 1.00 87.38 85 GLU A N 1
ATOM 698 C CA . GLU A 1 85 ? 8.691 -11.958 20.649 1.00 87.38 85 GLU A CA 1
ATOM 699 C C . GLU A 1 85 ? 9.322 -12.903 19.611 1.00 87.38 85 GLU A C 1
ATOM 701 O O . GLU A 1 85 ? 9.448 -12.544 18.442 1.00 87.38 85 GLU A O 1
ATOM 706 N N . ASP A 1 86 ? 9.647 -14.140 20.000 1.00 80.31 86 ASP A N 1
ATOM 707 C CA . ASP A 1 86 ? 10.235 -15.149 19.108 1.00 80.31 86 ASP A CA 1
ATOM 708 C C . ASP A 1 86 ? 9.224 -15.795 18.136 1.00 80.31 86 ASP A C 1
ATOM 710 O O . ASP A 1 86 ? 9.591 -16.623 17.297 1.00 80.31 86 ASP A O 1
ATOM 714 N N . GLY A 1 87 ? 7.948 -15.403 18.224 1.00 84.56 87 GLY A N 1
ATOM 715 C CA . GLY A 1 87 ? 6.860 -15.924 17.406 1.00 84.56 87 GLY A CA 1
ATOM 716 C C . GLY A 1 87 ? 6.178 -17.171 17.971 1.00 84.56 87 GLY A C 1
ATOM 717 O O . GLY A 1 87 ? 5.268 -17.691 17.320 1.00 84.56 87 GLY A O 1
ATOM 718 N N . THR A 1 88 ? 6.552 -17.643 19.161 1.00 86.94 88 THR A N 1
ATOM 719 C CA . THR A 1 88 ? 5.860 -18.737 19.850 1.00 86.94 88 THR A CA 1
ATOM 720 C C . THR A 1 88 ? 4.449 -18.307 20.233 1.00 86.94 88 THR A C 1
ATOM 722 O O . THR A 1 88 ? 4.237 -17.273 20.864 1.00 86.94 88 THR A O 1
ATOM 725 N N . GLN A 1 89 ? 3.448 -19.098 19.842 1.00 96.56 89 GLN A N 1
ATOM 726 C CA . GLN A 1 89 ? 2.057 -18.822 20.193 1.00 96.56 89 GLN A CA 1
ATOM 727 C C . GLN A 1 89 ? 1.816 -19.111 21.676 1.00 96.56 89 GLN A C 1
ATOM 729 O O . GLN A 1 89 ? 1.980 -20.244 22.126 1.00 96.56 89 GLN A O 1
ATOM 734 N N . ILE A 1 90 ? 1.330 -18.103 22.398 1.00 97.31 90 ILE A N 1
ATOM 735 C CA . ILE A 1 90 ? 0.910 -18.219 23.797 1.00 97.31 90 ILE A CA 1
ATOM 736 C C . ILE A 1 90 ? -0.529 -18.723 23.854 1.00 97.31 90 ILE A C 1
ATOM 738 O O . ILE A 1 90 ? -0.854 -19.683 24.550 1.00 97.31 90 ILE A O 1
ATOM 742 N N . THR A 1 91 ? -1.427 -18.053 23.127 1.00 98.38 91 THR A N 1
ATOM 743 C CA . THR A 1 91 ? -2.861 -18.320 23.226 1.00 98.38 91 THR A CA 1
ATOM 744 C C . THR A 1 91 ? -3.636 -17.795 22.022 1.00 98.38 91 THR A C 1
ATOM 746 O O . THR A 1 91 ? -3.152 -16.937 21.281 1.00 98.38 91 THR A O 1
ATOM 749 N N . GLN A 1 92 ? -4.847 -18.318 21.836 1.00 98.12 92 GLN A N 1
ATOM 750 C CA . GLN A 1 92 ? -5.773 -17.911 20.787 1.00 98.12 92 GLN A CA 1
ATOM 751 C C . GLN A 1 92 ? -7.201 -17.838 21.338 1.00 98.12 92 GLN A C 1
ATOM 753 O O . GLN A 1 92 ? -7.638 -18.738 22.057 1.00 98.12 92 GLN A O 1
ATOM 758 N N . LEU A 1 93 ? -7.915 -16.767 20.994 1.00 98.31 93 LEU A N 1
ATOM 759 C CA . LEU A 1 93 ? -9.343 -16.585 21.237 1.00 98.31 93 LEU A CA 1
ATOM 760 C C . LEU A 1 93 ? -10.077 -16.623 19.898 1.00 98.31 93 LEU A C 1
ATOM 762 O O . LEU A 1 93 ? -9.602 -16.041 18.920 1.00 98.31 93 LEU A O 1
ATOM 766 N N . SER A 1 94 ? -11.255 -17.240 19.871 1.00 97.62 94 SER A N 1
ATOM 767 C CA . SER A 1 94 ? -12.134 -17.223 18.704 1.00 97.62 94 SER A CA 1
ATOM 768 C C . SER A 1 94 ? -13.552 -16.871 19.125 1.00 97.62 94 SER A C 1
ATOM 770 O O . SER A 1 94 ? -14.099 -17.491 20.030 1.00 97.62 94 SER A O 1
ATOM 772 N N . ALA A 1 95 ? -14.157 -15.896 18.456 1.00 97.88 95 ALA A N 1
ATOM 773 C CA . ALA A 1 95 ? -15.536 -15.484 18.701 1.00 97.88 95 ALA A CA 1
ATOM 774 C C . ALA A 1 95 ? -16.270 -15.221 17.384 1.00 97.88 95 ALA A C 1
ATOM 776 O O . ALA A 1 95 ? -15.652 -15.112 16.323 1.00 97.88 95 ALA A O 1
ATOM 777 N N . LYS A 1 96 ? -17.600 -15.117 17.459 1.00 97.00 96 LYS A N 1
ATOM 778 C CA . LYS A 1 96 ? -18.435 -14.710 16.330 1.00 97.00 96 LYS A CA 1
ATOM 779 C C . LYS A 1 96 ? -19.391 -13.594 16.739 1.00 97.00 96 LYS A C 1
ATOM 781 O O . LYS A 1 96 ? -20.265 -13.823 17.572 1.00 97.00 96 LYS A O 1
ATOM 786 N N . ASP A 1 97 ? -19.233 -12.420 16.145 1.00 96.81 97 ASP A N 1
ATOM 787 C CA . ASP A 1 97 ? -20.099 -11.256 16.318 1.00 96.81 97 ASP A CA 1
ATOM 788 C C . ASP A 1 97 ? -20.002 -10.393 15.048 1.00 96.81 97 ASP A C 1
ATOM 790 O O . ASP A 1 97 ? -18.917 -10.117 14.564 1.00 96.81 97 ASP A O 1
ATOM 794 N N . SER A 1 98 ? -21.135 -10.015 14.463 1.00 92.69 98 SER A N 1
ATOM 795 C CA . SER A 1 98 ? -21.189 -9.264 13.199 1.00 92.69 98 SER A CA 1
ATOM 796 C C . SER A 1 98 ? -21.830 -7.888 13.397 1.00 92.69 98 SER A C 1
ATOM 798 O O . SER A 1 98 ? -22.591 -7.433 12.547 1.00 92.69 98 SER A O 1
ATOM 800 N N . THR A 1 99 ? -21.636 -7.284 14.574 1.00 92.19 99 THR A N 1
ATOM 801 C CA . THR A 1 99 ? -22.166 -5.945 14.883 1.00 92.19 99 THR A CA 1
ATOM 802 C C . THR A 1 99 ? -21.497 -4.885 14.014 1.00 92.19 99 THR A C 1
ATOM 804 O O . THR A 1 99 ? -22.188 -3.999 13.525 1.00 92.19 99 THR A O 1
ATOM 807 N N . TRP A 1 100 ? -20.185 -5.007 13.793 1.00 89.75 100 TRP A N 1
ATOM 808 C CA . TRP A 1 100 ? -19.435 -4.169 12.858 1.00 89.75 100 TRP A CA 1
ATOM 809 C C . TRP A 1 100 ? -18.609 -5.052 11.921 1.00 89.75 100 TRP A C 1
ATOM 811 O O . TRP A 1 100 ? -18.168 -6.138 12.313 1.00 89.75 100 TRP A O 1
ATOM 821 N N . SER A 1 101 ? -18.375 -4.560 10.708 1.00 78.50 101 SER A N 1
ATOM 822 C CA . SER A 1 101 ? -17.505 -5.165 9.687 1.00 78.50 101 SER A CA 1
ATOM 823 C C . SER A 1 101 ? -16.341 -4.259 9.275 1.00 78.50 101 SER A C 1
ATOM 825 O O . SER A 1 101 ? -15.459 -4.707 8.554 1.00 78.50 101 SER A O 1
ATOM 827 N N . GLU A 1 102 ? -16.330 -3.013 9.748 1.00 76.06 102 GLU A N 1
ATOM 828 C CA . GLU A 1 102 ? -15.353 -1.980 9.404 1.00 76.06 102 GLU A CA 1
ATOM 829 C C . GLU A 1 102 ? -15.170 -0.973 10.551 1.00 76.06 102 GLU A C 1
ATOM 831 O O . GLU A 1 102 ? -15.963 -0.934 11.498 1.00 76.06 102 GLU A O 1
ATOM 836 N N . GLY A 1 103 ? -14.115 -0.162 10.487 1.00 80.50 103 GLY A N 1
ATOM 837 C CA . GLY A 1 103 ? -13.863 0.946 11.410 1.00 80.50 103 GLY A CA 1
ATOM 838 C C . GLY A 1 103 ? -12.392 1.086 11.799 1.00 80.50 103 GLY A C 1
ATOM 839 O O . GLY A 1 103 ? -11.547 0.261 11.457 1.00 80.50 103 GLY A O 1
ATOM 840 N N . GLY A 1 104 ? -12.075 2.150 12.538 1.00 81.06 104 GLY A N 1
ATOM 841 C CA . GLY A 1 104 ? -10.692 2.497 12.877 1.00 81.06 104 GLY A CA 1
ATOM 842 C C . GLY A 1 104 ? -10.023 1.553 13.884 1.00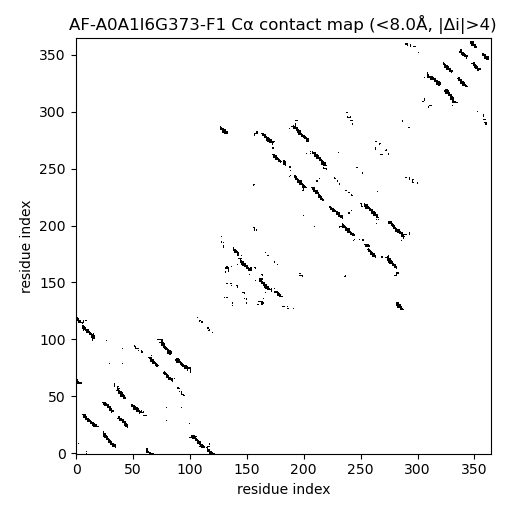 81.06 104 GLY A C 1
ATOM 843 O O . GLY A 1 104 ? -10.675 0.729 14.531 1.00 81.06 104 GLY A O 1
ATOM 844 N N . ILE A 1 105 ? -8.710 1.737 14.062 1.00 87.19 105 ILE A N 1
ATOM 845 C CA . ILE A 1 105 ? -7.878 1.061 15.070 1.00 87.19 105 ILE A CA 1
ATOM 846 C C . ILE A 1 105 ? -7.505 2.059 16.173 1.00 87.19 105 ILE A C 1
ATOM 848 O O . ILE A 1 105 ? -7.203 3.220 15.900 1.00 87.19 105 ILE A O 1
ATOM 852 N N . GLY A 1 106 ? -7.498 1.604 17.425 1.00 87.75 106 GLY A N 1
ATOM 853 C CA . GLY A 1 106 ? -7.106 2.409 18.581 1.00 87.75 106 GLY A CA 1
ATOM 854 C C . GLY A 1 106 ? -6.210 1.636 19.540 1.00 87.75 106 GLY A C 1
ATOM 855 O O . GLY A 1 106 ? -6.405 0.443 19.764 1.00 87.75 106 GLY A O 1
ATOM 856 N N . LEU A 1 107 ? -5.238 2.324 20.136 1.00 90.88 107 LEU A N 1
ATOM 857 C CA . LEU A 1 107 ? -4.307 1.756 21.110 1.00 90.88 107 LEU A CA 1
ATOM 858 C C . LEU A 1 107 ? -4.455 2.494 22.435 1.00 90.88 107 LEU A C 1
ATOM 860 O O . LEU A 1 107 ? -4.388 3.723 22.477 1.00 90.88 107 LEU A O 1
ATOM 864 N N . PHE A 1 108 ? -4.632 1.753 23.525 1.00 88.50 108 PHE A N 1
ATOM 865 C CA . PHE A 1 108 ? -4.795 2.342 24.850 1.00 88.50 108 PHE A CA 1
ATOM 866 C C . PHE A 1 108 ? -3.973 1.588 25.893 1.00 88.50 108 PHE A C 1
ATOM 868 O O . PHE A 1 108 ? -3.899 0.360 25.894 1.00 88.50 108 PHE A O 1
ATOM 875 N N . GLY A 1 109 ? -3.395 2.335 26.829 1.00 86.94 109 GLY A N 1
ATOM 876 C CA . GLY A 1 109 ? -2.816 1.801 28.057 1.00 86.94 109 GLY A CA 1
ATOM 877 C C . GLY A 1 109 ? -3.693 2.154 29.254 1.00 86.94 109 GLY A C 1
ATOM 878 O O . GLY A 1 109 ? -4.259 3.247 29.318 1.00 86.94 109 GLY A O 1
ATOM 879 N N . ARG A 1 110 ? -3.805 1.242 30.220 1.00 83.75 110 ARG A N 1
ATOM 880 C CA . ARG A 1 110 ? -4.403 1.525 31.528 1.00 83.75 110 ARG A CA 1
ATOM 881 C C . ARG A 1 110 ? -3.427 1.150 32.632 1.00 83.75 110 ARG A C 1
ATOM 883 O O . ARG A 1 110 ? -3.015 -0.002 32.749 1.00 83.75 110 ARG A O 1
ATOM 890 N N . GLU A 1 111 ? -3.121 2.114 33.484 1.00 78.06 111 GLU A N 1
ATOM 891 C CA . GLU A 1 111 ? -2.275 1.925 34.662 1.00 78.06 111 GLU A CA 1
ATOM 892 C C . GLU A 1 111 ? -3.132 1.590 35.893 1.00 78.06 111 GLU A C 1
ATOM 894 O O . GLU A 1 111 ? -4.206 2.169 36.080 1.00 78.06 111 GLU A O 1
ATOM 899 N N . ALA A 1 112 ? -2.676 0.656 36.739 1.00 64.44 112 ALA A N 1
ATOM 900 C CA . ALA A 1 112 ? -3.313 0.390 38.036 1.00 64.44 112 ALA A CA 1
ATOM 901 C C . ALA A 1 112 ? -2.824 1.369 39.117 1.00 64.44 112 ALA A C 1
ATOM 903 O O . ALA A 1 112 ? -3.572 1.712 40.030 1.00 64.44 112 ALA A O 1
ATOM 904 N N . ASN A 1 113 ? -1.568 1.813 39.007 1.00 65.25 113 ASN A N 1
ATOM 905 C CA . ASN A 1 113 ? -0.885 2.706 39.937 1.00 65.25 113 ASN A CA 1
ATOM 906 C C . ASN A 1 113 ? -0.041 3.717 39.154 1.00 65.25 113 ASN A C 1
ATOM 908 O O . ASN A 1 113 ? 0.391 3.429 38.044 1.00 65.25 113 ASN A O 1
ATOM 912 N N . THR A 1 114 ? 0.243 4.872 39.756 1.00 67.19 114 THR A N 1
ATOM 913 C CA . THR A 1 114 ? 1.099 5.906 39.157 1.00 67.19 114 THR A CA 1
ATOM 914 C C . THR A 1 114 ? 2.483 5.354 38.801 1.00 67.19 114 THR A C 1
ATOM 916 O O . THR A 1 114 ? 3.221 4.968 39.712 1.00 67.19 114 THR A O 1
ATOM 919 N N . GLY A 1 115 ? 2.851 5.386 37.515 1.00 76.88 115 GLY A N 1
ATOM 920 C CA . GLY A 1 115 ? 4.222 5.147 37.040 1.00 76.88 115 GLY A CA 1
ATOM 921 C C . GLY A 1 115 ? 4.446 3.858 36.246 1.00 76.88 115 GLY A C 1
ATOM 922 O O . GLY A 1 115 ? 5.595 3.565 35.916 1.00 76.88 115 GLY A O 1
ATOM 923 N N . ALA A 1 116 ? 3.392 3.098 35.945 1.00 86.94 116 ALA A N 1
ATOM 924 C CA . ALA A 1 116 ? 3.482 2.014 34.971 1.00 86.94 116 ALA A CA 1
ATOM 925 C C . ALA A 1 116 ? 3.373 2.574 33.546 1.00 86.94 116 ALA A C 1
ATOM 927 O O . ALA A 1 116 ? 2.758 3.608 33.342 1.00 86.94 116 ALA A O 1
ATOM 928 N N . THR A 1 117 ? 3.931 1.892 32.552 1.00 89.69 117 THR A N 1
ATOM 929 C CA . THR A 1 117 ? 3.851 2.329 31.152 1.00 89.69 117 THR A CA 1
ATOM 930 C C . THR A 1 117 ? 3.508 1.141 30.273 1.00 89.69 117 THR A C 1
ATOM 932 O O . THR A 1 117 ? 4.012 0.039 30.488 1.00 89.69 117 THR A O 1
ATOM 935 N N . VAL A 1 118 ? 2.669 1.373 29.265 1.00 92.69 118 VAL A N 1
ATOM 936 C CA . VAL A 1 118 ? 2.429 0.432 28.168 1.00 92.69 118 VAL A CA 1
ATOM 937 C C . VAL A 1 118 ? 3.047 1.015 26.907 1.00 92.69 118 VAL A C 1
ATOM 939 O O . VAL A 1 118 ? 2.797 2.169 26.565 1.00 92.69 118 VAL A O 1
ATOM 942 N N . TYR A 1 119 ? 3.847 0.209 26.226 1.00 92.88 119 TYR A N 1
ATOM 943 C CA . TYR A 1 119 ? 4.515 0.543 24.982 1.00 92.88 119 TYR A CA 1
ATOM 944 C C . TYR A 1 119 ? 3.884 -0.238 23.832 1.00 92.88 119 TYR A C 1
ATOM 946 O O . TYR A 1 119 ? 3.696 -1.458 23.895 1.00 92.88 119 TYR A O 1
ATOM 954 N N . PHE A 1 120 ? 3.601 0.483 22.757 1.00 91.25 120 PHE A N 1
ATOM 955 C CA . PHE A 1 120 ? 3.294 -0.067 21.447 1.00 91.25 120 PHE A CA 1
ATOM 956 C C . PHE A 1 120 ? 4.435 0.349 20.527 1.00 91.25 120 PHE A C 1
ATOM 958 O O . PHE A 1 120 ? 4.955 1.453 20.680 1.00 91.25 120 PHE A O 1
ATOM 965 N N . ASP A 1 121 ? 4.845 -0.553 19.647 1.00 87.06 121 ASP A N 1
ATOM 966 C CA . ASP A 1 121 ? 5.943 -0.300 18.717 1.00 87.06 121 ASP A CA 1
ATOM 967 C C . ASP A 1 121 ? 5.365 -0.211 17.310 1.00 87.06 121 ASP A C 1
ATOM 969 O O . ASP A 1 121 ? 5.101 0.876 16.804 1.00 87.06 121 ASP A O 1
ATOM 973 N N . GLU A 1 122 ? 4.994 -1.367 16.764 1.00 80.44 122 GLU A N 1
ATOM 974 C CA . GLU A 1 122 ? 4.492 -1.487 15.406 1.00 80.44 122 GLU A CA 1
ATOM 975 C C . GLU A 1 122 ? 3.027 -1.950 15.360 1.00 80.44 122 GLU A C 1
ATOM 977 O O . GLU A 1 122 ? 2.605 -2.834 16.115 1.00 80.44 122 GLU A O 1
ATOM 982 N N . VAL A 1 123 ? 2.252 -1.352 14.450 1.00 77.12 123 VAL A N 1
ATOM 983 C CA . VAL A 1 123 ? 0.914 -1.811 14.060 1.00 77.12 123 VAL A CA 1
ATOM 984 C C . VAL A 1 123 ? 0.892 -1.975 12.548 1.00 77.12 123 VAL A C 1
ATOM 986 O O . VAL A 1 123 ? 0.984 -0.993 11.819 1.00 77.12 123 VAL A O 1
ATOM 989 N N . GLN A 1 124 ? 0.743 -3.215 12.089 1.00 70.12 124 GLN A N 1
ATOM 990 C CA . GLN A 1 124 ? 0.603 -3.547 10.675 1.00 70.12 124 GLN A CA 1
ATOM 991 C C . GLN A 1 124 ? -0.819 -4.053 10.412 1.00 70.12 124 GLN A C 1
ATOM 993 O O . GLN A 1 124 ? -1.286 -4.973 11.086 1.00 70.12 124 GLN A O 1
ATOM 998 N N . GLY A 1 125 ? -1.504 -3.467 9.429 1.00 63.94 125 GLY A N 1
ATOM 999 C CA . GLY A 1 125 ? -2.683 -4.093 8.832 1.00 63.94 125 GLY A CA 1
ATOM 1000 C C . GLY A 1 125 ? -2.239 -5.261 7.952 1.00 63.94 125 GLY A C 1
ATOM 1001 O O . GLY A 1 125 ? -1.278 -5.126 7.194 1.00 63.94 125 GLY A O 1
ATOM 1002 N N . SER A 1 126 ? -2.908 -6.410 8.044 1.00 56.62 126 SER A N 1
ATOM 1003 C CA . SER A 1 126 ? -2.618 -7.563 7.188 1.00 56.62 126 SER A CA 1
ATOM 1004 C C . SER A 1 126 ? -3.282 -7.404 5.819 1.00 56.62 126 SER A C 1
ATOM 1006 O O . SER A 1 126 ? -4.186 -8.154 5.465 1.00 56.62 126 SER A O 1
ATOM 1008 N N . SER A 1 127 ? -2.824 -6.432 5.037 1.00 60.62 127 SER A N 1
ATOM 1009 C CA . SER A 1 127 ? -2.849 -6.576 3.581 1.00 60.62 127 SER A CA 1
ATOM 1010 C C . SER A 1 127 ? -2.055 -7.837 3.217 1.00 60.62 127 SER A C 1
ATOM 1012 O O . SER A 1 127 ? -1.030 -8.085 3.866 1.00 60.62 127 SER A O 1
ATOM 1014 N N . PRO A 1 128 ? -2.455 -8.656 2.225 1.00 68.88 128 PRO A N 1
ATOM 1015 C CA . PRO A 1 128 ? -1.618 -9.760 1.777 1.00 68.88 128 PRO A CA 1
ATOM 1016 C C . PRO A 1 128 ? -0.286 -9.208 1.253 1.00 68.88 128 PRO A C 1
ATOM 1018 O O . PRO A 1 128 ? -0.185 -8.685 0.142 1.00 68.88 128 PRO A O 1
ATOM 1021 N N . LEU A 1 129 ? 0.745 -9.273 2.096 1.00 71.31 129 LEU A N 1
ATOM 1022 C CA . LEU A 1 129 ? 2.090 -8.839 1.752 1.00 71.31 129 LEU A CA 1
ATOM 1023 C C . LEU A 1 129 ? 2.688 -9.845 0.771 1.00 71.31 129 LEU A C 1
ATOM 1025 O O . LEU A 1 129 ? 2.863 -11.026 1.086 1.00 71.31 129 LEU A O 1
ATOM 1029 N N . VAL A 1 130 ? 3.033 -9.357 -0.415 1.00 78.69 130 VAL A N 1
ATOM 1030 C CA . VAL A 1 130 ? 3.742 -10.126 -1.441 1.00 78.69 130 VAL A CA 1
ATOM 1031 C C . VAL A 1 130 ? 5.257 -9.974 -1.238 1.00 78.69 130 VAL A C 1
ATOM 1033 O O . VAL A 1 130 ? 6.009 -10.936 -1.413 1.00 78.69 130 VAL A O 1
ATOM 1036 N N . GLY A 1 131 ? 5.716 -8.807 -0.771 1.00 76.81 131 GLY A N 1
ATOM 1037 C CA . GLY A 1 131 ? 7.111 -8.554 -0.405 1.00 76.81 131 GLY A CA 1
ATOM 1038 C C . GLY A 1 131 ? 7.298 -7.304 0.459 1.00 76.81 131 GLY A C 1
ATOM 1039 O O . GLY A 1 131 ? 7.269 -6.200 -0.063 1.00 76.81 131 GLY A O 1
ATOM 1040 N N . ASN A 1 132 ? 7.524 -7.490 1.765 1.00 72.19 132 ASN A N 1
ATOM 1041 C CA . ASN A 1 132 ? 7.933 -6.438 2.716 1.00 72.19 132 ASN A CA 1
ATOM 1042 C C . ASN A 1 132 ? 9.398 -6.563 3.174 1.00 72.19 132 ASN A C 1
ATOM 1044 O O . ASN A 1 132 ? 9.852 -5.795 4.000 1.00 72.19 132 ASN A O 1
ATOM 1048 N N . PHE A 1 133 ? 10.098 -7.612 2.732 1.00 81.06 133 PHE A N 1
ATOM 1049 C CA . PHE A 1 133 ? 11.537 -7.849 2.926 1.00 81.06 133 PHE A CA 1
ATOM 1050 C C . PHE A 1 133 ? 12.087 -7.889 4.367 1.00 81.06 133 PHE A C 1
ATOM 1052 O O . PHE A 1 133 ? 13.261 -8.209 4.563 1.00 81.06 133 PHE A O 1
ATOM 1059 N N . GLU A 1 134 ? 11.224 -7.772 5.378 1.00 72.31 134 GLU A N 1
ATOM 1060 C CA . GLU A 1 134 ? 11.571 -7.851 6.804 1.00 72.31 134 GLU A CA 1
ATOM 1061 C C . GLU A 1 134 ? 12.146 -9.211 7.236 1.00 72.31 134 GLU A C 1
ATOM 1063 O O . GLU A 1 134 ? 12.826 -9.331 8.258 1.00 72.31 134 GLU A O 1
ATOM 1068 N N . VAL A 1 135 ? 11.931 -10.259 6.435 1.00 62.06 135 VAL A N 1
ATOM 1069 C CA . VAL A 1 135 ? 12.455 -11.612 6.687 1.00 62.06 135 VAL A CA 1
ATOM 1070 C C . VAL A 1 135 ? 13.170 -12.162 5.447 1.00 62.06 135 VAL A C 1
ATOM 1072 O O . VAL A 1 135 ? 12.923 -13.281 5.002 1.00 62.06 135 VAL A O 1
ATOM 1075 N N . GLY A 1 136 ? 14.061 -11.358 4.862 1.00 66.31 136 GLY A N 1
ATOM 1076 C CA . GLY A 1 136 ? 14.900 -11.762 3.730 1.00 66.31 136 GLY A CA 1
ATOM 1077 C C . GLY A 1 136 ? 14.224 -11.645 2.360 1.00 66.31 136 GLY A C 1
ATOM 1078 O O . GLY A 1 136 ? 13.139 -11.087 2.213 1.00 66.31 136 GLY A O 1
ATOM 1079 N N . GLU A 1 137 ? 14.885 -12.203 1.343 1.00 67.62 137 GLU A N 1
ATOM 1080 C CA . GLU A 1 137 ? 14.515 -12.079 -0.079 1.00 67.62 137 GLU A CA 1
ATOM 1081 C C . GLU A 1 137 ? 13.284 -12.913 -0.481 1.00 67.62 137 GLU A C 1
ATOM 1083 O O . GLU A 1 137 ? 12.769 -12.758 -1.575 1.00 67.62 137 GLU A O 1
ATOM 1088 N N . ASN A 1 138 ? 12.743 -13.767 0.398 1.00 67.75 138 ASN A N 1
ATOM 1089 C CA . ASN A 1 138 ? 11.366 -14.285 0.314 1.00 67.75 138 ASN A CA 1
ATOM 1090 C C . ASN A 1 138 ? 10.889 -14.860 -1.047 1.00 67.75 138 ASN A C 1
ATOM 1092 O O . ASN A 1 138 ? 9.707 -14.748 -1.385 1.00 67.75 138 ASN A O 1
ATOM 1096 N N . SER A 1 139 ? 11.757 -15.573 -1.774 1.00 82.06 139 SER A N 1
ATOM 1097 C CA . SER A 1 139 ? 11.493 -16.145 -3.118 1.00 82.06 139 SER A CA 1
ATOM 1098 C C . SER A 1 139 ? 11.424 -15.124 -4.257 1.00 82.06 139 SER A C 1
ATOM 1100 O O . SER A 1 139 ? 10.951 -15.454 -5.342 1.00 82.06 139 SER A O 1
ATOM 1102 N N . TRP A 1 140 ? 11.891 -13.902 -4.014 1.00 91.12 140 TRP A N 1
ATOM 1103 C CA . TRP A 1 140 ? 12.124 -12.913 -5.052 1.00 91.12 140 TRP A CA 1
ATOM 1104 C C . TRP A 1 140 ? 13.445 -13.186 -5.770 1.00 91.12 140 TRP A C 1
ATOM 1106 O O . TRP A 1 140 ? 14.422 -13.616 -5.154 1.00 91.12 140 TRP A O 1
ATOM 1116 N N . PHE A 1 141 ? 13.475 -12.935 -7.074 1.00 93.25 141 PHE A N 1
ATOM 1117 C CA . PHE A 1 141 ? 14.677 -13.041 -7.894 1.00 93.25 141 PHE A CA 1
ATOM 1118 C C . PHE A 1 141 ? 14.724 -11.932 -8.949 1.00 93.25 141 PHE A C 1
ATOM 1120 O O . PHE A 1 141 ? 13.751 -11.215 -9.175 1.00 93.25 141 PHE A O 1
ATOM 1127 N N . THR A 1 142 ? 15.888 -11.771 -9.573 1.00 94.56 142 THR A N 1
ATOM 1128 C CA . THR A 1 142 ? 16.130 -10.815 -10.660 1.00 94.56 142 THR A CA 1
ATOM 1129 C C . THR A 1 142 ? 16.834 -11.513 -11.824 1.00 94.56 142 THR A C 1
ATOM 1131 O O . THR A 1 142 ? 17.326 -12.637 -11.681 1.00 94.56 142 THR A O 1
ATOM 1134 N N . THR A 1 143 ? 16.847 -10.880 -12.992 1.00 88.00 143 THR A N 1
ATOM 1135 C CA . THR A 1 143 ? 17.413 -11.420 -14.233 1.00 88.00 143 THR A CA 1
ATOM 1136 C C . THR A 1 143 ? 18.906 -11.153 -14.399 1.00 88.00 143 THR A C 1
ATOM 1138 O O . THR A 1 143 ? 19.512 -10.329 -13.717 1.00 88.00 143 THR A O 1
ATOM 1141 N N . ALA A 1 144 ? 19.496 -11.855 -15.373 1.00 84.12 144 ALA A N 1
ATOM 1142 C CA . ALA A 1 144 ? 20.842 -11.604 -15.881 1.00 84.12 144 ALA A CA 1
ATOM 1143 C C . ALA A 1 144 ? 21.933 -11.636 -14.788 1.00 84.12 144 ALA A C 1
ATOM 1145 O O . ALA A 1 144 ? 22.026 -12.605 -14.035 1.00 84.12 144 ALA A O 1
ATOM 1146 N N . ASN A 1 145 ? 22.800 -10.619 -14.763 1.00 86.44 145 ASN A N 1
ATOM 1147 C CA . ASN A 1 145 ? 23.877 -10.453 -13.784 1.00 86.44 145 ASN A CA 1
ATOM 1148 C C . ASN A 1 145 ? 23.492 -9.471 -12.664 1.00 86.44 145 ASN A C 1
ATOM 1150 O O . ASN A 1 145 ? 24.382 -8.967 -11.973 1.00 86.44 145 ASN A O 1
ATOM 1154 N N . ASN A 1 146 ? 22.201 -9.167 -12.511 1.00 94.94 146 ASN A N 1
ATOM 1155 C CA . ASN A 1 146 ? 21.723 -8.263 -11.474 1.00 94.94 146 ASN A CA 1
ATOM 1156 C C . ASN A 1 146 ? 21.856 -8.935 -10.103 1.00 94.94 146 ASN A C 1
ATOM 1158 O O . ASN A 1 146 ? 21.847 -10.163 -9.980 1.00 94.94 146 ASN A O 1
ATOM 1162 N N . THR A 1 147 ? 21.971 -8.129 -9.054 1.00 94.62 147 THR A N 1
ATOM 1163 C CA . THR A 1 147 ? 22.083 -8.624 -7.680 1.00 94.62 147 THR A CA 1
ATOM 1164 C C . THR A 1 147 ? 20.973 -8.061 -6.818 1.00 94.62 147 THR A C 1
ATOM 1166 O O . THR A 1 147 ? 20.725 -6.857 -6.844 1.00 94.62 147 THR A O 1
ATOM 1169 N N . LEU A 1 148 ? 20.351 -8.930 -6.021 1.00 93.56 148 LEU A N 1
ATOM 1170 C CA . LEU A 1 148 ? 19.461 -8.528 -4.939 1.00 93.56 148 LEU A CA 1
ATOM 1171 C C . LEU A 1 148 ? 20.272 -8.378 -3.660 1.00 93.56 148 LEU A C 1
ATOM 1173 O O . LEU A 1 148 ? 21.047 -9.265 -3.307 1.00 93.56 148 LEU A O 1
ATOM 1177 N N . THR A 1 149 ? 20.093 -7.251 -2.982 1.00 91.44 149 THR A N 1
ATOM 1178 C CA . THR A 1 149 ? 20.674 -7.010 -1.664 1.00 91.44 149 THR A CA 1
ATOM 1179 C C . THR A 1 149 ? 19.589 -6.498 -0.737 1.00 91.44 149 THR A C 1
ATOM 1181 O O . THR A 1 149 ? 18.953 -5.485 -1.011 1.00 91.44 149 THR A O 1
ATOM 1184 N N . ARG A 1 150 ? 19.388 -7.174 0.393 1.00 88.62 150 ARG A N 1
ATOM 1185 C CA . ARG A 1 150 ? 18.576 -6.624 1.480 1.00 88.62 150 ARG A CA 1
ATOM 1186 C C . ARG A 1 150 ? 19.338 -5.501 2.172 1.00 88.62 150 ARG A C 1
ATOM 1188 O O . ARG A 1 150 ? 20.463 -5.707 2.626 1.00 88.62 150 ARG A O 1
ATOM 1195 N N . LEU A 1 151 ? 18.705 -4.341 2.272 1.00 86.06 151 LEU A N 1
ATOM 1196 C CA . LEU A 1 151 ? 19.230 -3.186 2.982 1.00 86.06 151 LEU A CA 1
ATOM 1197 C C . LEU A 1 151 ? 18.434 -2.958 4.263 1.00 86.06 151 LEU A C 1
ATOM 1199 O O . LEU A 1 151 ? 17.206 -2.948 4.239 1.00 86.06 151 LEU A O 1
ATOM 1203 N N . ASP A 1 152 ? 19.153 -2.726 5.358 1.00 81.31 152 ASP A N 1
ATOM 1204 C CA . ASP A 1 152 ? 18.576 -2.349 6.645 1.00 81.31 152 ASP A CA 1
ATOM 1205 C C . ASP A 1 152 ? 18.700 -0.830 6.852 1.00 81.31 152 ASP A C 1
ATOM 1207 O O . ASP A 1 152 ? 19.757 -0.245 6.600 1.00 81.31 152 ASP A O 1
ATOM 1211 N N . ASN A 1 153 ? 17.660 -0.195 7.395 1.00 68.00 153 ASN A N 1
ATOM 1212 C CA . ASN A 1 153 ? 17.649 1.210 7.824 1.00 68.00 153 ASN A CA 1
ATOM 1213 C C . ASN A 1 153 ? 18.019 2.243 6.734 1.00 68.00 153 ASN A C 1
ATOM 1215 O O . ASN A 1 153 ? 18.637 3.267 7.033 1.00 68.00 153 ASN A O 1
ATOM 1219 N N . THR A 1 154 ? 17.647 2.007 5.476 1.00 64.31 154 THR A N 1
ATOM 1220 C CA . THR A 1 154 ? 17.751 2.946 4.346 1.00 64.31 154 THR A CA 1
ATOM 1221 C C . THR A 1 154 ? 16.550 3.911 4.267 1.00 64.31 154 THR A C 1
ATOM 1223 O O . THR A 1 154 ? 15.514 3.580 3.690 1.00 64.31 154 THR A O 1
ATOM 1226 N N . PRO A 1 155 ? 16.656 5.159 4.774 1.00 56.94 155 PRO A N 1
ATOM 1227 C CA . PRO A 1 155 ? 15.480 5.987 5.081 1.00 56.94 155 PRO A CA 1
ATOM 1228 C C . PRO A 1 155 ? 14.696 6.496 3.866 1.00 56.94 155 PRO A C 1
ATOM 1230 O O . PRO A 1 155 ? 13.576 6.966 4.020 1.00 56.94 155 PRO A O 1
ATOM 1233 N N . ALA A 1 156 ? 15.297 6.482 2.673 1.00 60.62 156 ALA A N 1
ATOM 1234 C CA . ALA A 1 156 ? 14.663 7.021 1.471 1.00 60.62 156 ALA A CA 1
ATOM 12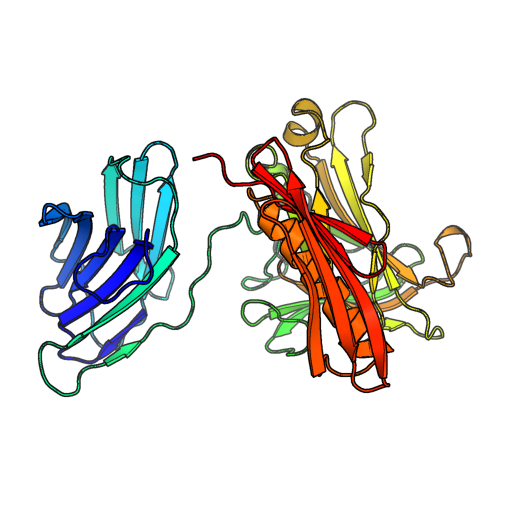35 C C . ALA A 1 156 ? 13.686 6.036 0.807 1.00 60.62 156 ALA A C 1
ATOM 1237 O O . ALA A 1 156 ? 12.804 6.487 0.083 1.00 60.62 156 ALA A O 1
ATOM 1238 N N . ALA A 1 157 ? 13.848 4.728 1.042 1.00 58.41 157 ALA A N 1
ATOM 1239 C CA . ALA A 1 157 ? 13.069 3.676 0.382 1.00 58.41 157 ALA A CA 1
ATOM 1240 C C . ALA A 1 157 ? 12.205 2.839 1.324 1.00 58.41 157 ALA A C 1
ATOM 1242 O O . ALA A 1 157 ? 11.265 2.210 0.855 1.00 58.41 157 ALA A O 1
ATOM 1243 N N . ILE A 1 158 ? 12.501 2.853 2.625 1.00 60.31 158 ILE A N 1
ATOM 1244 C CA . ILE A 1 158 ? 11.685 2.174 3.629 1.00 60.31 158 ILE A CA 1
ATOM 1245 C C . ILE A 1 158 ? 10.479 3.058 3.930 1.00 60.31 158 ILE A C 1
ATOM 1247 O O . ILE A 1 158 ? 10.572 4.048 4.661 1.00 60.31 158 ILE A O 1
ATOM 1251 N N . THR A 1 159 ? 9.349 2.723 3.326 1.00 63.53 159 THR A N 1
ATOM 1252 C CA . THR A 1 159 ? 8.059 3.367 3.604 1.00 63.53 159 THR A CA 1
ATOM 1253 C C . THR A 1 159 ? 7.312 2.660 4.731 1.00 63.53 159 THR A C 1
ATOM 1255 O O . THR A 1 159 ? 6.431 3.261 5.349 1.00 63.53 159 THR A O 1
ATOM 1258 N N . ASN A 1 160 ? 7.672 1.406 5.016 1.00 59.00 160 ASN A N 1
ATOM 1259 C CA . ASN A 1 160 ? 7.098 0.576 6.062 1.00 59.00 160 ASN A CA 1
ATOM 1260 C C . ASN A 1 160 ? 8.175 -0.365 6.629 1.00 59.00 160 ASN A C 1
ATOM 1262 O O . ASN A 1 160 ? 8.961 -0.913 5.871 1.00 59.00 160 ASN A O 1
ATOM 1266 N N . GLY A 1 161 ? 8.215 -0.567 7.947 1.00 64.50 161 GLY A N 1
ATOM 1267 C CA . GLY A 1 161 ? 9.207 -1.443 8.577 1.00 64.50 161 GLY A CA 1
ATOM 1268 C C . GLY A 1 161 ? 10.618 -0.848 8.651 1.00 64.50 161 GLY A C 1
ATOM 1269 O O . GLY A 1 161 ? 10.796 0.340 8.935 1.00 64.50 161 GLY A O 1
ATOM 1270 N N . ALA A 1 162 ? 11.631 -1.698 8.470 1.00 71.44 162 ALA A N 1
ATOM 1271 C CA . ALA A 1 162 ? 13.040 -1.359 8.669 1.00 71.44 162 ALA A CA 1
ATOM 1272 C C . ALA A 1 162 ? 13.941 -1.779 7.503 1.00 71.44 162 ALA A C 1
ATOM 1274 O O . ALA A 1 162 ? 15.148 -1.505 7.553 1.00 71.44 162 ALA A O 1
ATOM 1275 N N . THR A 1 163 ? 13.399 -2.429 6.470 1.00 81.75 163 THR A N 1
ATOM 1276 C CA . THR A 1 163 ? 14.201 -2.985 5.379 1.00 81.75 163 THR A CA 1
ATOM 1277 C C . THR A 1 163 ? 13.596 -2.770 4.001 1.00 81.75 163 THR A C 1
ATOM 1279 O O . THR A 1 163 ? 12.397 -2.621 3.853 1.00 81.75 163 THR A O 1
ATOM 1282 N N . ALA A 1 164 ? 14.453 -2.761 2.982 1.00 87.56 164 ALA A N 1
ATOM 1283 C CA . ALA A 1 164 ? 14.063 -2.728 1.574 1.00 87.56 164 ALA A CA 1
ATOM 1284 C C . ALA A 1 164 ? 14.974 -3.664 0.766 1.00 87.56 164 ALA A C 1
ATOM 1286 O O . ALA A 1 164 ? 16.043 -4.070 1.238 1.00 87.56 164 ALA A O 1
ATOM 1287 N N . ILE A 1 165 ? 14.585 -3.992 -0.466 1.00 91.19 165 ILE A N 1
ATOM 1288 C CA . ILE A 1 165 ? 15.460 -4.688 -1.415 1.00 91.19 165 ILE A CA 1
ATOM 1289 C C . ILE A 1 165 ? 16.056 -3.689 -2.392 1.00 91.19 165 ILE A C 1
ATOM 1291 O O . ILE A 1 165 ? 15.340 -2.933 -3.038 1.00 91.19 165 ILE A O 1
ATOM 1295 N N . GLU A 1 166 ? 17.372 -3.731 -2.539 1.00 93.75 166 GLU A N 1
ATOM 1296 C CA . GLU A 1 166 ? 18.078 -3.116 -3.650 1.00 93.75 166 GLU A CA 1
ATOM 1297 C C . GLU A 1 166 ? 18.267 -4.129 -4.772 1.00 93.75 166 GLU A C 1
ATOM 1299 O O . GLU A 1 166 ? 18.819 -5.212 -4.562 1.00 93.75 166 GLU A O 1
ATOM 1304 N N . VAL A 1 167 ? 17.854 -3.747 -5.977 1.00 95.44 167 VAL A N 1
ATOM 1305 C CA . VAL A 1 167 ? 18.246 -4.418 -7.212 1.00 95.44 167 VAL A CA 1
ATOM 1306 C C . VAL A 1 167 ? 19.363 -3.603 -7.848 1.00 95.44 167 VAL A C 1
ATOM 1308 O O . VAL A 1 167 ? 19.108 -2.544 -8.423 1.00 95.44 167 VAL A O 1
ATOM 1311 N N . THR A 1 168 ? 20.602 -4.083 -7.749 1.00 96.25 168 THR A N 1
ATOM 1312 C CA . THR A 1 168 ? 21.720 -3.526 -8.520 1.00 96.25 168 THR A CA 1
ATOM 1313 C C . THR A 1 168 ? 21.721 -4.174 -9.892 1.00 96.25 168 THR A C 1
ATOM 1315 O O . THR A 1 168 ? 21.852 -5.393 -10.022 1.00 96.25 168 THR A O 1
ATOM 1318 N N . VAL A 1 169 ? 21.566 -3.351 -10.915 1.00 95.88 169 VAL A N 1
ATOM 1319 C CA . VAL A 1 169 ? 21.437 -3.771 -12.301 1.00 95.88 169 VAL A CA 1
ATOM 1320 C C . VAL A 1 169 ? 22.768 -3.564 -13.010 1.00 95.88 169 VAL A C 1
ATOM 1322 O O . VAL A 1 169 ? 23.373 -2.496 -12.899 1.00 95.88 169 VAL A O 1
ATOM 1325 N N . ASN A 1 170 ? 23.220 -4.590 -13.728 1.00 94.06 170 ASN A N 1
ATOM 1326 C CA . ASN A 1 170 ? 24.503 -4.587 -14.423 1.00 94.06 170 ASN A CA 1
ATOM 1327 C C . ASN A 1 170 ? 24.337 -5.109 -15.852 1.00 94.06 170 ASN A C 1
ATOM 1329 O O . ASN A 1 170 ? 24.243 -6.320 -16.078 1.00 94.06 170 ASN A O 1
ATOM 1333 N N . ASP A 1 171 ? 24.346 -4.172 -16.795 1.00 92.94 171 ASP A N 1
ATOM 1334 C CA . ASP A 1 171 ? 24.245 -4.392 -18.237 1.00 92.94 171 ASP A CA 1
ATOM 1335 C C . ASP A 1 171 ? 22.968 -5.150 -18.663 1.00 92.94 171 ASP A C 1
ATOM 1337 O O . ASP A 1 171 ? 23.005 -6.010 -19.544 1.00 92.94 171 ASP A O 1
ATOM 1341 N N . ASP A 1 172 ? 21.823 -4.842 -18.039 1.00 93.38 172 ASP A N 1
ATOM 1342 C CA . ASP A 1 172 ? 20.529 -5.474 -18.344 1.00 93.38 172 ASP A CA 1
ATOM 1343 C C . ASP A 1 172 ? 19.605 -4.488 -19.085 1.00 93.38 172 ASP A C 1
ATOM 1345 O O . ASP A 1 172 ? 19.262 -3.441 -18.539 1.00 93.38 172 ASP A O 1
ATOM 1349 N N . PRO A 1 173 ? 19.185 -4.755 -20.334 1.00 89.69 173 PRO A N 1
ATOM 1350 C CA . PRO A 1 173 ? 18.251 -3.882 -21.048 1.00 89.69 173 PRO A CA 1
ATOM 1351 C C . PRO A 1 173 ? 16.804 -3.981 -20.536 1.00 89.69 173 PRO A C 1
ATOM 1353 O O . PRO A 1 173 ? 15.967 -3.165 -20.924 1.00 89.69 173 PRO A O 1
ATOM 1356 N N . GLN A 1 174 ? 16.477 -5.003 -19.737 1.00 90.44 174 GLN A N 1
ATOM 1357 C CA . GLN A 1 174 ? 15.130 -5.265 -19.227 1.00 90.44 174 GLN A CA 1
ATOM 1358 C C . GLN A 1 174 ? 15.187 -5.805 -17.791 1.00 90.44 174 GLN A C 1
ATOM 1360 O O . GLN A 1 174 ? 14.778 -6.945 -17.550 1.00 90.44 174 GLN A O 1
ATOM 1365 N N . PRO A 1 175 ? 15.689 -5.006 -16.833 1.00 95.62 175 PRO A N 1
ATOM 1366 C CA . PRO A 1 175 ? 15.762 -5.438 -15.451 1.00 95.62 175 PRO A CA 1
ATOM 1367 C C . PRO A 1 175 ? 14.369 -5.741 -14.896 1.00 95.62 175 PRO A C 1
ATOM 1369 O O . PRO A 1 175 ? 13.387 -5.042 -15.176 1.00 95.62 175 PRO A O 1
ATOM 1372 N N . VAL A 1 176 ? 14.303 -6.803 -14.096 1.00 96.44 176 VAL A N 1
ATOM 1373 C CA . VAL A 1 176 ? 13.076 -7.255 -13.444 1.00 96.44 176 VAL A CA 1
ATOM 1374 C C . VAL A 1 176 ? 13.332 -7.619 -11.990 1.00 96.44 176 VAL A C 1
ATOM 1376 O O . VAL A 1 176 ? 14.399 -8.129 -11.633 1.00 96.44 176 VAL A O 1
ATOM 1379 N N . LEU A 1 177 ? 12.319 -7.402 -11.162 1.00 96.88 177 LEU A N 1
ATOM 1380 C CA . LEU A 1 177 ? 12.158 -8.048 -9.870 1.00 96.88 177 LEU A CA 1
ATOM 1381 C C . LEU A 1 177 ? 10.924 -8.954 -9.958 1.00 96.88 177 LEU A C 1
ATOM 1383 O O . LEU A 1 177 ? 9.836 -8.471 -10.263 1.00 96.88 177 LEU A O 1
ATOM 1387 N N . GLU A 1 178 ? 11.088 -10.252 -9.714 1.00 96.44 178 GLU A N 1
ATOM 1388 C CA . GLU A 1 178 ? 10.055 -11.260 -9.966 1.00 96.44 178 GLU A CA 1
ATOM 1389 C C . GLU A 1 178 ? 9.760 -12.133 -8.746 1.00 96.44 178 GLU A C 1
ATOM 1391 O O . GLU A 1 178 ? 10.662 -12.499 -7.988 1.00 96.44 178 GLU A O 1
ATOM 1396 N N . ASN A 1 179 ? 8.485 -12.498 -8.589 1.00 94.25 179 ASN A N 1
ATOM 1397 C CA . ASN A 1 179 ? 8.033 -13.506 -7.644 1.00 94.25 179 ASN A CA 1
ATOM 1398 C C . ASN A 1 179 ? 6.936 -14.395 -8.247 1.00 94.25 179 ASN A C 1
ATOM 1400 O O . ASN A 1 179 ? 5.896 -13.910 -8.689 1.00 94.25 179 ASN A O 1
ATOM 1404 N N . GLU A 1 180 ? 7.144 -15.708 -8.195 1.00 91.31 180 GLU A N 1
ATOM 1405 C CA . GLU A 1 180 ? 6.148 -16.714 -8.591 1.00 91.31 180 GLU A CA 1
ATOM 1406 C C . GLU A 1 180 ? 5.369 -17.243 -7.379 1.00 91.31 180 GLU A C 1
ATOM 1408 O O . GLU A 1 180 ? 4.141 -17.298 -7.360 1.00 91.31 180 GLU A O 1
ATOM 1413 N N . VAL A 1 181 ? 6.087 -17.620 -6.319 1.00 85.25 181 VAL A N 1
ATOM 1414 C CA . VAL A 1 181 ? 5.522 -18.384 -5.198 1.00 85.25 181 VAL A CA 1
ATOM 1415 C C . VAL A 1 181 ? 4.483 -17.580 -4.419 1.00 85.25 181 VAL A C 1
ATOM 1417 O O . VAL A 1 181 ? 3.432 -18.104 -4.063 1.00 85.25 181 VAL A O 1
ATOM 1420 N N . ARG A 1 182 ? 4.761 -16.314 -4.109 1.00 86.25 182 ARG A N 1
ATOM 1421 C CA . ARG A 1 182 ? 3.875 -15.464 -3.304 1.00 86.25 182 ARG A CA 1
ATOM 1422 C C . ARG A 1 182 ? 2.612 -15.113 -4.077 1.00 86.25 182 ARG A C 1
ATOM 1424 O O . ARG A 1 182 ? 1.536 -15.202 -3.499 1.00 86.25 182 ARG A O 1
ATOM 1431 N N . ILE A 1 183 ? 2.733 -14.781 -5.364 1.00 91.00 183 ILE A N 1
ATOM 1432 C CA . ILE A 1 183 ? 1.572 -14.408 -6.176 1.00 91.00 183 ILE A CA 1
ATOM 1433 C C . ILE A 1 183 ? 0.660 -15.607 -6.462 1.00 91.00 183 ILE A C 1
ATOM 1435 O O . ILE A 1 183 ? -0.554 -15.464 -6.406 1.00 91.00 183 ILE A O 1
ATOM 1439 N N . GLN A 1 184 ? 1.219 -16.806 -6.667 1.00 88.50 184 GLN A N 1
ATOM 1440 C CA . GLN A 1 184 ? 0.442 -18.043 -6.845 1.00 88.50 184 GLN A CA 1
ATOM 1441 C C . GLN A 1 184 ? -0.407 -18.409 -5.620 1.00 88.50 184 GLN A C 1
ATOM 1443 O O . GLN A 1 184 ? -1.395 -19.127 -5.744 1.00 88.50 184 GLN A O 1
ATOM 1448 N N . ASN A 1 185 ? -0.007 -17.947 -4.433 1.00 83.44 185 ASN A N 1
ATOM 1449 C CA . ASN A 1 185 ? -0.715 -18.190 -3.177 1.00 83.44 185 ASN A CA 1
ATOM 1450 C C . ASN A 1 185 ? -1.527 -16.973 -2.702 1.00 83.44 185 ASN A C 1
ATOM 1452 O O . ASN A 1 185 ? -2.070 -17.006 -1.597 1.00 83.44 185 ASN A O 1
ATOM 1456 N N . ALA A 1 186 ? -1.575 -15.895 -3.488 1.00 88.06 186 ALA A N 1
ATOM 1457 C CA . ALA A 1 186 ? -2.290 -14.682 -3.129 1.00 88.06 186 ALA A CA 1
ATOM 1458 C C . ALA A 1 186 ? -3.780 -14.777 -3.482 1.00 88.06 186 ALA A C 1
ATOM 1460 O O . ALA A 1 186 ? -4.155 -15.347 -4.505 1.00 88.06 186 ALA A O 1
ATOM 1461 N N . ASP A 1 187 ? -4.626 -14.168 -2.651 1.00 89.38 187 ASP A N 1
ATOM 1462 C CA . ASP A 1 187 ? -6.047 -13.989 -2.949 1.00 89.38 187 ASP A CA 1
ATOM 1463 C C . ASP A 1 187 ? -6.253 -12.696 -3.749 1.00 89.38 187 ASP A C 1
ATOM 1465 O O . ASP A 1 187 ? -6.505 -11.629 -3.196 1.00 89.38 187 ASP A O 1
ATOM 1469 N N . LEU A 1 188 ? -6.080 -12.791 -5.066 1.00 93.50 188 LEU A N 1
ATOM 1470 C CA . LEU A 1 188 ? -6.214 -11.652 -5.978 1.00 93.50 188 LEU A CA 1
ATOM 1471 C C . LEU A 1 188 ? -7.672 -11.276 -6.268 1.00 93.50 188 LEU A C 1
ATOM 1473 O O . LEU A 1 188 ? -7.916 -10.199 -6.800 1.00 93.50 188 LEU A O 1
ATOM 1477 N N . GLU A 1 189 ? -8.630 -12.152 -5.949 1.00 91.38 189 GLU A N 1
ATOM 1478 C CA . GLU A 1 189 ? -10.055 -11.848 -6.108 1.00 91.38 189 GLU A CA 1
ATOM 1479 C C . GLU A 1 189 ? -10.545 -10.951 -4.971 1.00 91.38 189 GLU A C 1
ATOM 1481 O O . GLU A 1 189 ? -11.246 -9.975 -5.230 1.00 91.38 189 GLU A O 1
ATOM 1486 N N . SER A 1 190 ? -10.145 -11.246 -3.730 1.00 87.62 190 SER A N 1
ATOM 1487 C CA . SER A 1 190 ? -10.505 -10.416 -2.574 1.00 87.62 190 SER A CA 1
ATOM 1488 C C . SER A 1 190 ? -9.631 -9.167 -2.441 1.00 87.62 190 SER A C 1
ATOM 1490 O O . SER A 1 190 ? -10.078 -8.184 -1.864 1.00 87.62 190 SER A O 1
ATOM 1492 N N . TYR A 1 191 ? -8.401 -9.185 -2.972 1.00 93.06 191 TYR A N 1
ATOM 1493 C CA . TYR A 1 191 ? -7.450 -8.070 -2.886 1.00 93.06 191 TYR A CA 1
ATOM 1494 C C . TYR A 1 191 ? -6.903 -7.686 -4.275 1.00 93.06 191 TYR A C 1
ATOM 1496 O O . TYR A 1 191 ? -5.730 -7.933 -4.572 1.00 93.06 191 TYR A O 1
ATOM 1504 N N . PRO A 1 192 ? -7.732 -7.111 -5.164 1.00 95.25 192 PRO A N 1
ATOM 1505 C CA . PRO A 1 192 ? -7.369 -6.898 -6.563 1.00 95.25 192 PRO A CA 1
ATOM 1506 C C . PRO A 1 192 ? -6.479 -5.668 -6.801 1.00 95.25 192 PRO A C 1
ATOM 1508 O O . PRO A 1 192 ? -6.113 -5.385 -7.940 1.00 95.25 192 PRO A O 1
ATOM 1511 N N . TYR A 1 193 ? -6.111 -4.906 -5.774 1.00 95.00 193 TYR A N 1
ATOM 1512 C CA . TYR A 1 193 ? -5.328 -3.685 -5.949 1.00 95.00 193 TYR A CA 1
ATOM 1513 C C . TYR A 1 193 ? -3.882 -3.912 -5.508 1.00 95.00 193 TYR A C 1
ATOM 1515 O O . TYR A 1 193 ? -3.611 -4.188 -4.343 1.00 95.00 193 TYR A O 1
ATOM 1523 N N . LEU A 1 194 ? -2.933 -3.782 -6.430 1.00 96.19 194 LEU A N 1
ATOM 1524 C CA . LEU A 1 194 ? -1.512 -4.004 -6.179 1.00 96.19 194 LEU A CA 1
ATOM 1525 C C . LEU A 1 194 ? -0.778 -2.678 -5.969 1.00 96.19 194 LEU A C 1
ATOM 1527 O O . LEU A 1 194 ? -0.865 -1.769 -6.797 1.00 96.19 194 LEU A O 1
ATOM 1531 N N . LEU A 1 195 ? -0.007 -2.599 -4.886 1.00 95.31 195 LEU A N 1
ATOM 1532 C CA . LEU A 1 195 ? 0.843 -1.462 -4.545 1.00 95.31 195 LEU A CA 1
ATOM 1533 C C . LEU A 1 195 ? 2.291 -1.920 -4.336 1.00 95.31 195 LEU A C 1
ATOM 1535 O O . LEU A 1 195 ? 2.519 -3.009 -3.814 1.00 95.31 195 LEU A O 1
ATOM 1539 N N . ALA A 1 196 ? 3.262 -1.084 -4.703 1.00 94.94 196 ALA A N 1
ATOM 1540 C CA . ALA A 1 196 ? 4.681 -1.285 -4.392 1.00 94.94 196 ALA A CA 1
ATOM 1541 C C . ALA A 1 196 ? 5.384 0.061 -4.232 1.00 94.94 196 ALA A C 1
ATOM 1543 O O . ALA A 1 196 ? 5.133 0.971 -5.014 1.00 94.94 196 ALA A O 1
ATOM 1544 N N . ASP A 1 197 ? 6.279 0.194 -3.265 1.00 93.06 197 ASP A N 1
ATOM 1545 C CA . ASP A 1 197 ? 7.064 1.409 -3.076 1.00 93.06 197 ASP A CA 1
ATOM 1546 C C . ASP A 1 197 ? 8.419 1.259 -3.774 1.00 93.06 197 ASP A C 1
ATOM 1548 O O . ASP A 1 197 ? 9.099 0.248 -3.610 1.00 93.06 197 ASP A O 1
ATOM 1552 N N . VAL A 1 198 ? 8.797 2.238 -4.601 1.00 94.69 198 VAL A N 1
ATOM 1553 C CA . VAL A 1 198 ? 10.037 2.196 -5.391 1.00 94.69 198 VAL A CA 1
ATOM 1554 C C . VAL A 1 198 ? 10.819 3.501 -5.308 1.00 94.69 198 VAL A C 1
ATOM 1556 O O . VAL A 1 198 ? 10.236 4.586 -5.267 1.00 94.69 198 VAL A O 1
ATOM 1559 N N . VAL A 1 199 ? 12.150 3.396 -5.341 1.00 94.25 199 VAL A N 1
ATOM 1560 C CA . VAL A 1 199 ? 13.091 4.519 -5.447 1.00 94.25 199 VAL A CA 1
ATOM 1561 C C . VAL A 1 199 ? 14.206 4.149 -6.429 1.00 94.25 199 VAL A C 1
ATOM 1563 O O . VAL A 1 199 ? 15.102 3.382 -6.074 1.00 94.25 199 VAL A O 1
ATOM 1566 N N . PRO A 1 200 ? 14.214 4.692 -7.654 1.00 95.00 200 PRO A N 1
ATOM 1567 C CA . PRO A 1 200 ? 15.385 4.606 -8.520 1.00 95.00 200 PRO A CA 1
ATOM 1568 C C . PRO A 1 200 ? 16.499 5.438 -7.895 1.00 95.00 200 PRO A C 1
ATOM 1570 O O . PRO A 1 200 ? 16.293 6.623 -7.654 1.00 95.00 200 PRO A O 1
ATOM 1573 N N . VAL A 1 201 ? 17.650 4.849 -7.588 1.00 92.94 201 VAL A N 1
ATOM 1574 C CA . VAL A 1 201 ? 18.742 5.566 -6.909 1.00 92.94 201 VAL A CA 1
ATOM 1575 C C . VAL A 1 201 ? 19.546 6.357 -7.927 1.00 92.94 201 VAL A C 1
ATOM 1577 O O . VAL A 1 201 ? 19.622 7.582 -7.844 1.00 92.94 201 VAL A O 1
ATOM 1580 N N . GLU A 1 202 ? 20.102 5.646 -8.903 1.00 91.31 202 GLU A N 1
ATOM 1581 C CA . GLU A 1 202 ? 20.882 6.204 -9.998 1.00 91.31 202 GLU A CA 1
ATOM 1582 C C . GLU A 1 202 ? 20.776 5.316 -11.241 1.00 91.31 202 GLU A C 1
ATOM 1584 O O . GLU A 1 202 ? 20.638 4.092 -11.135 1.00 91.31 202 GLU A O 1
ATOM 1589 N N . VAL A 1 203 ? 20.856 5.947 -12.412 1.00 93.50 203 VAL A N 1
ATOM 1590 C CA . VAL A 1 203 ? 21.059 5.298 -13.710 1.00 93.50 203 VAL A CA 1
ATOM 1591 C C . VAL A 1 203 ? 22.348 5.845 -14.312 1.00 93.50 203 VAL A C 1
ATOM 1593 O O . VAL A 1 203 ? 22.471 7.040 -14.582 1.00 93.50 203 VAL A O 1
ATOM 1596 N N . GLU A 1 204 ? 23.337 4.991 -14.548 1.00 95.00 204 GLU A N 1
ATOM 1597 C CA . GLU A 1 204 ? 24.571 5.420 -15.193 1.00 95.00 204 GLU A CA 1
ATOM 1598 C C . GLU A 1 204 ? 24.286 5.937 -16.609 1.00 95.00 204 GLU A C 1
ATOM 1600 O O . GLU A 1 204 ? 23.649 5.274 -17.427 1.00 95.00 204 GLU A O 1
ATOM 1605 N N . ASN A 1 205 ? 24.845 7.106 -16.929 1.00 92.81 205 ASN A N 1
ATOM 1606 C CA . ASN A 1 205 ? 24.750 7.754 -18.241 1.00 92.81 205 ASN A CA 1
ATOM 1607 C C . ASN A 1 205 ? 23.346 8.236 -18.652 1.00 92.81 205 ASN A C 1
ATOM 1609 O O . ASN A 1 205 ? 23.174 8.595 -19.816 1.00 92.81 205 ASN A O 1
ATOM 1613 N N . SER A 1 206 ? 22.385 8.317 -17.727 1.00 92.75 206 SER A N 1
ATOM 1614 C CA . SER A 1 206 ? 21.108 9.001 -17.956 1.00 92.75 206 SER A CA 1
ATOM 1615 C C . SER A 1 206 ? 20.637 9.727 -16.695 1.00 92.75 206 SER A C 1
ATOM 1617 O O . SER A 1 206 ? 20.681 9.186 -15.594 1.00 92.75 206 SER A O 1
ATOM 1619 N N . ASP A 1 207 ? 20.185 10.969 -16.850 1.00 93.19 207 ASP A N 1
ATOM 1620 C CA . ASP A 1 207 ? 19.495 11.737 -15.808 1.00 93.19 207 ASP A CA 1
ATOM 1621 C C . ASP A 1 207 ? 17.966 11.658 -15.951 1.00 93.19 207 ASP A C 1
ATOM 1623 O O . ASP A 1 207 ? 17.235 12.338 -15.224 1.00 93.19 207 ASP A O 1
ATOM 1627 N N . SER A 1 208 ? 17.470 10.831 -16.878 1.00 94.81 208 SER A N 1
ATOM 1628 C CA . SER A 1 208 ? 16.044 10.701 -17.126 1.00 94.81 208 SER A CA 1
ATOM 1629 C C . SER A 1 208 ? 15.328 10.015 -15.958 1.00 94.81 208 SER A C 1
ATOM 1631 O O . SER A 1 208 ? 15.927 9.238 -15.204 1.00 94.81 208 SER A O 1
ATOM 1633 N N . PRO A 1 209 ? 14.030 10.293 -15.762 1.00 95.94 209 PRO A N 1
ATOM 1634 C CA . PRO A 1 209 ? 13.196 9.473 -14.898 1.00 95.94 209 PRO A CA 1
ATOM 1635 C C . PRO A 1 209 ? 13.228 7.994 -15.308 1.00 95.94 209 PRO A C 1
ATOM 1637 O O . PRO A 1 209 ? 13.518 7.650 -16.450 1.00 95.94 209 PRO A O 1
ATOM 1640 N N . VAL A 1 210 ? 12.881 7.114 -14.378 1.00 96.94 210 VAL A N 1
ATOM 1641 C CA . VAL A 1 210 ? 12.747 5.682 -14.637 1.00 96.94 210 VAL A CA 1
ATOM 1642 C C . VAL A 1 210 ? 11.267 5.343 -14.760 1.00 96.94 210 VAL A C 1
ATOM 1644 O O . VAL A 1 210 ? 10.464 5.664 -13.881 1.00 96.94 210 VAL A O 1
ATOM 1647 N N . THR A 1 211 ? 10.905 4.700 -15.861 1.00 97.50 211 THR A N 1
ATOM 1648 C CA . THR A 1 211 ? 9.563 4.196 -16.133 1.00 97.50 211 THR A CA 1
ATOM 1649 C C . THR A 1 211 ? 9.417 2.797 -15.541 1.00 97.50 211 THR A C 1
ATOM 1651 O O . THR A 1 211 ? 10.252 1.931 -15.793 1.00 97.50 211 THR A O 1
ATOM 1654 N N . PHE A 1 212 ? 8.341 2.558 -14.791 1.00 98.00 212 PHE A N 1
ATOM 1655 C CA . PHE A 1 212 ? 7.995 1.263 -14.197 1.00 98.00 212 PHE A CA 1
ATOM 1656 C C . PHE A 1 212 ? 6.690 0.713 -14.763 1.00 98.00 212 PHE A C 1
ATOM 1658 O O . PHE A 1 212 ? 5.776 1.477 -15.082 1.00 98.00 212 PHE A O 1
ATOM 1665 N N . LYS A 1 213 ? 6.569 -0.617 -14.791 1.00 97.62 213 LYS A N 1
ATOM 1666 C CA . LYS A 1 213 ? 5.292 -1.327 -14.934 1.00 97.62 213 LYS A CA 1
ATOM 1667 C C . LYS A 1 213 ? 5.247 -2.543 -14.022 1.00 97.62 213 LYS A C 1
ATOM 1669 O O . LYS A 1 213 ? 6.276 -3.163 -13.747 1.00 97.62 213 LYS A O 1
ATOM 1674 N N . PHE A 1 214 ? 4.041 -2.935 -13.645 1.00 98.19 214 PHE A N 1
ATOM 1675 C CA . PHE A 1 214 ? 3.788 -4.305 -13.230 1.00 98.19 214 PHE A CA 1
ATOM 1676 C C . PHE A 1 214 ? 3.505 -5.166 -14.458 1.00 98.19 214 PHE A C 1
ATOM 1678 O O . PHE A 1 214 ? 2.812 -4.732 -15.380 1.00 98.19 214 PHE A O 1
ATOM 1685 N N . ARG A 1 215 ? 4.005 -6.399 -14.450 1.00 98.00 215 ARG A N 1
ATOM 1686 C CA . ARG A 1 215 ? 3.617 -7.447 -15.393 1.00 98.00 215 ARG A CA 1
ATOM 1687 C C . ARG A 1 215 ? 3.138 -8.660 -14.607 1.00 98.00 215 ARG A C 1
ATOM 1689 O O . ARG A 1 215 ? 3.840 -9.155 -13.730 1.00 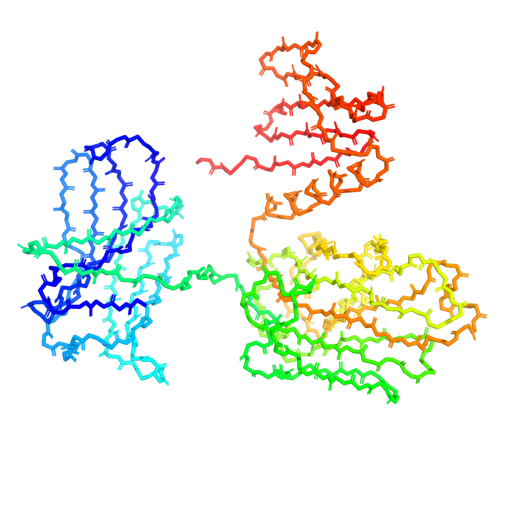98.00 215 ARG A O 1
ATOM 1696 N N . TYR A 1 216 ? 1.940 -9.124 -14.927 1.00 97.69 216 TYR A N 1
ATOM 1697 C CA . TYR A 1 216 ? 1.304 -10.287 -14.326 1.00 97.69 216 TYR A CA 1
ATOM 1698 C C . TYR A 1 216 ? 1.169 -11.383 -15.377 1.00 97.69 216 TYR A C 1
ATOM 1700 O O . TYR A 1 216 ? 0.492 -11.199 -16.390 1.00 97.69 216 TYR A O 1
ATOM 1708 N N . THR A 1 217 ? 1.822 -12.515 -15.139 1.00 97.62 217 THR A N 1
ATOM 1709 C CA . THR A 1 217 ? 1.725 -13.703 -15.991 1.00 97.62 217 THR A CA 1
ATOM 1710 C C . THR A 1 217 ? 0.724 -14.672 -15.373 1.00 97.62 217 THR A C 1
ATOM 1712 O O . THR A 1 217 ? 0.700 -14.842 -14.151 1.00 97.62 217 THR A O 1
ATOM 1715 N N . HIS A 1 218 ? -0.098 -15.321 -16.197 1.00 97.12 218 HIS A N 1
ATOM 1716 C CA . HIS A 1 218 ? -1.113 -16.271 -15.746 1.00 97.12 218 HIS A CA 1
ATOM 1717 C C . HIS A 1 218 ? -1.326 -17.428 -16.733 1.00 97.12 218 HIS A C 1
ATOM 1719 O O . HIS A 1 218 ? -1.197 -17.275 -17.947 1.00 97.12 218 HIS A O 1
ATOM 1725 N N . TYR A 1 219 ? -1.795 -18.577 -16.245 1.00 95.31 219 TYR A N 1
ATOM 1726 C CA . TYR A 1 219 ? -2.038 -19.765 -17.075 1.00 95.31 219 TYR A CA 1
ATOM 1727 C C . TYR A 1 219 ? -3.314 -19.701 -17.938 1.00 95.31 219 TYR A C 1
ATOM 1729 O O . TYR A 1 219 ? -3.519 -20.561 -18.800 1.00 95.31 219 TYR A O 1
ATOM 1737 N N . ALA A 1 220 ? -4.182 -18.704 -17.735 1.00 93.38 220 ALA A N 1
ATOM 1738 C CA . ALA A 1 220 ? -5.358 -18.482 -18.580 1.00 93.38 220 ALA A CA 1
ATOM 1739 C C . ALA A 1 220 ? -4.983 -17.970 -19.990 1.00 93.38 220 ALA A C 1
ATOM 1741 O O . ALA A 1 220 ? -3.872 -17.492 -20.237 1.00 93.38 220 ALA A O 1
ATOM 1742 N N . SER A 1 221 ? -5.915 -18.044 -20.950 1.00 87.00 221 SER A N 1
ATOM 1743 C CA . SER A 1 221 ? -5.653 -17.618 -22.334 1.00 87.00 221 SER A CA 1
ATOM 1744 C C . SER A 1 221 ? -5.241 -16.142 -22.420 1.00 87.00 221 SER A C 1
ATOM 1746 O O . SER A 1 221 ? -5.911 -15.290 -21.842 1.00 87.00 221 SER A O 1
ATOM 1748 N N . GLY A 1 222 ? -4.187 -15.836 -23.181 1.00 78.00 222 GLY A N 1
ATOM 1749 C CA . GLY A 1 222 ? -3.629 -14.479 -23.293 1.00 78.00 222 GLY A CA 1
ATOM 1750 C C . GLY A 1 222 ? -2.368 -14.269 -22.453 1.00 78.00 222 GLY A C 1
ATOM 1751 O O . GLY A 1 222 ? -1.515 -13.494 -22.862 1.00 78.00 222 GLY A O 1
ATOM 1752 N N . GLY A 1 223 ? -2.193 -15.052 -21.385 1.00 85.50 223 GLY A N 1
ATOM 1753 C CA . GLY A 1 223 ? -0.933 -15.299 -20.681 1.00 85.50 223 GLY A CA 1
ATOM 1754 C C . GLY A 1 223 ? -0.295 -14.151 -19.894 1.00 85.50 223 GLY A C 1
ATOM 1755 O O . GLY A 1 223 ? 0.395 -14.435 -18.925 1.00 85.50 223 GLY A O 1
ATOM 1756 N N . VAL A 1 224 ? -0.464 -12.893 -20.306 1.00 97.19 224 VAL A N 1
ATOM 1757 C CA . VAL A 1 224 ? 0.261 -11.743 -19.749 1.00 97.19 224 VAL A CA 1
ATOM 1758 C C . VAL A 1 224 ? -0.622 -10.500 -19.753 1.00 97.19 224 VAL A C 1
ATOM 1760 O O . VAL A 1 224 ? -1.213 -10.165 -20.778 1.00 97.19 224 VAL A O 1
ATOM 1763 N N . GLU A 1 225 ? -0.636 -9.791 -18.630 1.00 97.69 225 GLU A N 1
ATOM 1764 C CA . GLU A 1 225 ? -1.251 -8.475 -18.457 1.00 97.69 225 GLU A CA 1
ATOM 1765 C C . GLU A 1 225 ? -0.201 -7.499 -17.911 1.00 97.69 225 GLU A C 1
ATOM 1767 O O . GLU A 1 225 ? 0.676 -7.889 -17.137 1.00 97.69 225 GLU A O 1
ATOM 1772 N N . GLU A 1 226 ? -0.274 -6.230 -18.305 1.00 97.62 226 GLU A N 1
ATOM 1773 C CA . GLU A 1 226 ? 0.644 -5.188 -17.835 1.00 97.62 226 GLU A CA 1
ATOM 1774 C C . GLU A 1 226 ? -0.139 -3.991 -17.297 1.00 97.62 226 GLU A C 1
ATOM 1776 O O . GLU A 1 226 ? -1.201 -3.646 -17.820 1.00 97.62 226 GLU A O 1
ATOM 1781 N N . SER A 1 227 ? 0.396 -3.342 -16.265 1.00 97.56 227 SER A N 1
ATOM 1782 C CA . SER A 1 227 ? -0.109 -2.042 -15.832 1.00 97.56 227 SER A CA 1
ATOM 1783 C C . SER A 1 227 ? 0.261 -0.949 -16.836 1.00 97.56 227 SER A C 1
ATOM 1785 O O . SER A 1 227 ? 1.201 -1.086 -17.624 1.00 97.56 227 SER A O 1
ATOM 1787 N N . GLU A 1 228 ? -0.399 0.200 -16.716 1.00 96.00 228 GLU A N 1
ATOM 1788 C CA . GLU A 1 228 ? 0.086 1.437 -17.329 1.00 96.00 228 GLU A CA 1
ATOM 1789 C C . GLU A 1 228 ? 1.495 1.800 -16.830 1.00 96.00 228 GLU A C 1
ATOM 1791 O O . GLU A 1 228 ? 1.921 1.398 -15.737 1.00 96.00 228 GLU A O 1
ATOM 1796 N N . GLU A 1 229 ? 2.209 2.568 -17.653 1.00 96.88 229 GLU A N 1
ATOM 1797 C CA . GLU A 1 229 ? 3.540 3.092 -17.343 1.00 96.88 229 GLU A CA 1
ATOM 1798 C C . GLU A 1 229 ? 3.491 4.127 -16.224 1.00 96.88 229 GLU A C 1
ATOM 1800 O O . GLU A 1 229 ? 2.668 5.043 -16.218 1.00 96.88 229 GLU A O 1
ATOM 1805 N N . GLN A 1 230 ? 4.405 3.991 -15.267 1.00 95.75 230 GLN A N 1
ATOM 1806 C CA . GLN A 1 230 ? 4.497 4.868 -14.111 1.00 95.75 230 GLN A CA 1
ATOM 1807 C C . GLN A 1 230 ? 5.903 5.437 -14.005 1.00 95.75 230 GLN A C 1
ATOM 1809 O O . GLN A 1 230 ? 6.862 4.735 -13.702 1.00 95.75 230 GLN A O 1
ATOM 1814 N N . ILE A 1 231 ? 6.008 6.740 -14.237 1.00 95.19 231 ILE A N 1
ATOM 1815 C CA . ILE A 1 231 ? 7.278 7.463 -14.259 1.00 95.19 231 ILE A CA 1
ATOM 1816 C C . ILE A 1 231 ? 7.678 7.844 -12.831 1.00 95.19 231 ILE A C 1
ATOM 1818 O O . ILE A 1 231 ? 6.845 8.353 -12.067 1.00 95.19 231 ILE A O 1
ATOM 1822 N N . VAL A 1 232 ? 8.939 7.603 -12.475 1.00 94.19 232 VAL A N 1
ATOM 1823 C CA . VAL A 1 232 ? 9.530 7.917 -11.171 1.00 94.19 232 VAL A CA 1
ATOM 1824 C C . VAL A 1 232 ? 10.840 8.669 -11.389 1.00 94.19 232 VAL A C 1
ATOM 1826 O O . VAL A 1 232 ? 11.748 8.182 -12.057 1.00 94.19 232 VAL A O 1
ATOM 1829 N N . ALA A 1 233 ? 10.964 9.868 -10.826 1.00 92.50 233 ALA A N 1
ATOM 1830 C CA . ALA A 1 233 ? 12.226 10.599 -10.883 1.00 92.50 233 ALA A CA 1
ATOM 1831 C C . ALA A 1 233 ? 13.308 9.891 -10.046 1.00 92.50 233 ALA A C 1
ATOM 1833 O O . ALA A 1 233 ? 13.017 9.349 -8.980 1.00 92.50 233 ALA A O 1
ATOM 1834 N N . GLN A 1 234 ? 14.559 9.928 -10.508 1.00 92.88 234 GLN A N 1
ATOM 1835 C CA . GLN A 1 234 ? 15.679 9.371 -9.746 1.00 92.88 234 GLN A CA 1
ATOM 1836 C C . GLN A 1 234 ? 15.821 10.065 -8.377 1.00 92.88 234 GLN A C 1
ATOM 1838 O O . GLN A 1 234 ? 15.495 11.244 -8.215 1.00 92.88 234 GLN A O 1
ATOM 1843 N N . ALA A 1 235 ? 16.295 9.309 -7.389 1.00 90.62 235 ALA A N 1
ATOM 1844 C CA . ALA A 1 235 ? 16.413 9.643 -5.972 1.00 90.62 235 ALA A CA 1
ATOM 1845 C C . ALA A 1 235 ? 15.097 10.021 -5.259 1.00 90.62 235 ALA A C 1
ATOM 1847 O O . ALA A 1 235 ? 15.130 10.566 -4.152 1.00 90.62 235 ALA A O 1
ATOM 1848 N N . LEU A 1 236 ? 13.935 9.755 -5.866 1.00 88.00 236 LEU A N 1
ATOM 1849 C CA . LEU A 1 236 ? 12.634 10.159 -5.335 1.00 88.00 236 LEU A CA 1
ATOM 1850 C C . LEU A 1 236 ? 11.672 8.975 -5.296 1.00 88.00 236 LEU A C 1
ATOM 1852 O O . LEU A 1 236 ? 11.387 8.359 -6.317 1.00 88.00 236 LEU A O 1
ATOM 1856 N N . GLY A 1 237 ? 11.149 8.682 -4.106 1.00 88.44 237 GLY A N 1
ATOM 1857 C CA . GLY A 1 237 ? 10.230 7.568 -3.917 1.00 88.44 237 GLY A CA 1
ATOM 1858 C C . GLY A 1 237 ? 8.837 7.803 -4.491 1.00 88.44 237 GLY A C 1
ATOM 1859 O O . GLY A 1 237 ? 8.308 8.921 -4.447 1.00 88.44 237 GLY A O 1
ATOM 1860 N N . LYS A 1 238 ? 8.235 6.725 -4.996 1.00 90.88 238 LYS A N 1
ATOM 1861 C CA . LYS A 1 238 ? 6.850 6.673 -5.474 1.00 90.88 238 LYS A CA 1
ATOM 1862 C C . LYS A 1 238 ? 6.222 5.326 -5.126 1.00 90.88 238 LYS A C 1
ATOM 1864 O O . LYS A 1 238 ? 6.864 4.290 -5.249 1.00 90.88 238 LYS A O 1
ATOM 1869 N N . THR A 1 239 ? 4.948 5.355 -4.748 1.00 93.44 239 THR A N 1
ATOM 1870 C CA . THR A 1 239 ? 4.113 4.154 -4.678 1.00 93.44 239 THR A CA 1
ATOM 1871 C C . THR A 1 239 ? 3.559 3.879 -6.071 1.00 93.44 239 THR A C 1
ATOM 1873 O O . THR A 1 239 ? 2.786 4.679 -6.603 1.00 93.44 239 THR A O 1
ATOM 1876 N N . LEU A 1 240 ? 3.978 2.773 -6.673 1.00 95.31 240 LEU A N 1
ATOM 1877 C CA . LEU A 1 240 ? 3.365 2.200 -7.861 1.00 95.31 240 LEU A CA 1
ATOM 1878 C C . LEU A 1 240 ? 1.999 1.624 -7.500 1.00 95.31 240 LEU A C 1
ATOM 1880 O O . LEU A 1 240 ? 1.832 1.047 -6.426 1.00 95.31 240 LEU A O 1
ATOM 1884 N N . ALA A 1 241 ? 1.042 1.757 -8.411 1.00 95.50 241 ALA A N 1
ATOM 1885 C CA . ALA A 1 241 ? -0.333 1.331 -8.195 1.00 95.50 241 ALA A CA 1
ATOM 1886 C C . ALA A 1 241 ? -0.909 0.638 -9.436 1.00 95.50 241 ALA A C 1
ATOM 1888 O O . ALA A 1 241 ? -0.766 1.151 -10.547 1.00 95.50 241 ALA A O 1
ATOM 1889 N N . TRP A 1 242 ? -1.579 -0.502 -9.258 1.00 96.94 242 TRP A N 1
ATOM 1890 C CA . TRP A 1 242 ? -2.306 -1.195 -10.323 1.00 96.94 242 TRP A CA 1
ATOM 1891 C C . TRP A 1 242 ? -3.629 -1.782 -9.831 1.00 96.94 242 TRP A C 1
ATOM 1893 O O . TRP A 1 242 ? -3.693 -2.428 -8.792 1.00 96.94 242 TRP A O 1
ATOM 1903 N N . ASP A 1 243 ? -4.679 -1.544 -10.608 1.00 96.06 243 ASP A N 1
ATOM 1904 C CA . ASP A 1 243 ? -5.997 -2.139 -10.446 1.00 96.06 243 ASP A CA 1
ATOM 1905 C C . ASP A 1 243 ? -6.129 -3.411 -11.304 1.00 96.06 243 ASP A C 1
ATOM 1907 O O . ASP A 1 243 ? -6.236 -3.334 -12.533 1.00 96.06 243 ASP A O 1
ATOM 1911 N N . LEU A 1 244 ? -6.118 -4.577 -10.651 1.00 96.25 244 LEU A N 1
ATOM 1912 C CA . LEU A 1 244 ? -6.344 -5.881 -11.278 1.00 96.25 244 LEU A CA 1
ATOM 1913 C C . LEU A 1 244 ? -7.833 -6.256 -11.332 1.00 96.25 244 LEU A C 1
ATOM 1915 O O . LEU A 1 244 ? -8.157 -7.277 -11.934 1.00 96.25 244 LEU A O 1
ATOM 1919 N N . SER A 1 245 ? -8.749 -5.465 -10.755 1.00 94.81 245 SER A N 1
ATOM 1920 C CA . SER A 1 245 ? -10.184 -5.806 -10.677 1.00 94.81 245 SER A CA 1
ATOM 1921 C C . SER A 1 245 ? -10.846 -5.908 -12.056 1.00 94.81 245 SER A C 1
ATOM 1923 O O . SER A 1 245 ? -11.839 -6.612 -12.239 1.00 94.81 245 SER A O 1
ATOM 1925 N N . ASN A 1 246 ? -10.245 -5.271 -13.065 1.00 92.88 246 ASN A N 1
ATOM 1926 C CA . ASN A 1 246 ? -10.662 -5.364 -14.462 1.00 92.88 246 ASN A CA 1
ATOM 1927 C C . ASN A 1 246 ? -10.329 -6.723 -15.110 1.00 92.88 246 ASN A C 1
ATOM 1929 O O . ASN A 1 246 ? -10.815 -7.025 -16.206 1.00 92.88 246 ASN A O 1
ATOM 1933 N N . LEU A 1 247 ? -9.494 -7.551 -14.474 1.00 95.81 247 LEU A N 1
ATOM 1934 C CA . LEU A 1 247 ? -9.196 -8.899 -14.940 1.00 95.81 247 LEU A CA 1
ATOM 1935 C C . LEU A 1 247 ? -10.323 -9.860 -14.547 1.00 95.81 247 LEU A C 1
ATOM 1937 O O . LEU A 1 247 ? -10.921 -9.780 -13.480 1.00 95.81 247 LEU A O 1
ATOM 1941 N N . SER A 1 248 ? -10.610 -10.829 -15.415 1.00 95.75 248 SER A N 1
ATOM 1942 C CA . SER A 1 248 ? -11.595 -11.868 -15.103 1.00 95.75 248 SER A CA 1
ATOM 1943 C C . SER A 1 248 ? -11.119 -12.767 -13.959 1.00 95.75 248 SER A C 1
ATOM 1945 O O . SER A 1 248 ? -9.938 -13.111 -13.928 1.00 95.75 248 SER A O 1
ATOM 1947 N N . ALA A 1 249 ? -12.046 -13.285 -13.149 1.00 94.75 249 ALA A N 1
ATOM 1948 C CA . ALA A 1 249 ? -11.761 -14.264 -12.091 1.00 94.75 249 ALA A CA 1
ATOM 1949 C C . ALA A 1 249 ? -10.901 -15.457 -12.565 1.00 94.75 249 ALA A C 1
ATOM 1951 O O . ALA A 1 249 ? -9.973 -15.866 -11.881 1.00 94.75 249 ALA A O 1
ATOM 1952 N N . GLU A 1 250 ? -11.118 -15.961 -13.790 1.00 95.69 250 GLU A N 1
ATOM 1953 C CA . GLU A 1 250 ? -10.2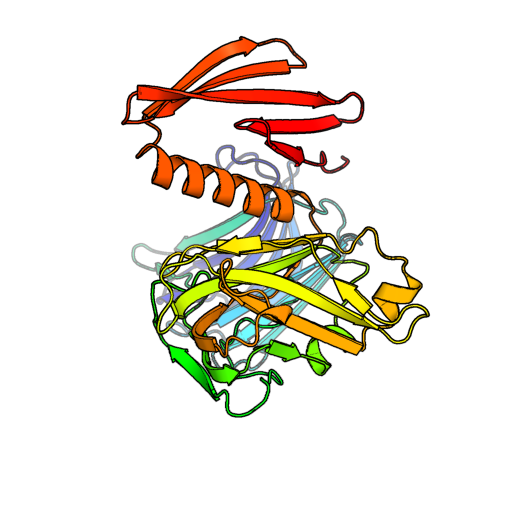80 -17.028 -14.370 1.00 95.69 250 GLU A CA 1
ATOM 1954 C C . GLU A 1 250 ? -8.794 -16.642 -14.461 1.00 95.69 250 GLU A C 1
ATOM 1956 O O . GLU A 1 250 ? -7.931 -17.484 -14.231 1.00 95.69 250 GLU A O 1
ATOM 1961 N N . LYS A 1 251 ? -8.491 -15.379 -14.785 1.00 96.75 251 LYS A N 1
ATOM 1962 C CA . LYS A 1 251 ? -7.115 -14.871 -14.857 1.00 96.75 251 LYS A CA 1
ATOM 1963 C C . LYS A 1 251 ? -6.529 -14.727 -13.459 1.00 96.75 251 LYS A C 1
ATOM 1965 O O . LYS A 1 251 ? -5.445 -15.248 -13.232 1.00 96.75 251 LYS A O 1
ATOM 1970 N N . LEU A 1 252 ? -7.266 -14.094 -12.541 1.00 95.69 252 LEU A N 1
ATOM 1971 C CA . LEU A 1 252 ? -6.843 -13.867 -11.152 1.00 95.69 252 LEU A CA 1
ATOM 1972 C C . LEU A 1 252 ? -6.545 -15.187 -10.420 1.00 95.69 252 LEU A C 1
ATOM 1974 O O . LEU A 1 252 ? -5.525 -15.307 -9.746 1.00 95.69 252 LEU A O 1
ATOM 1978 N N . ALA A 1 253 ? -7.374 -16.213 -10.628 1.00 92.88 253 ALA A N 1
ATOM 1979 C CA . ALA A 1 253 ? -7.194 -17.543 -10.047 1.00 92.88 253 ALA A CA 1
ATOM 1980 C C . ALA A 1 253 ? -6.063 -18.373 -10.693 1.00 92.88 253 ALA A C 1
ATOM 1982 O O . ALA A 1 253 ? -5.730 -19.452 -10.200 1.00 92.88 253 ALA A O 1
ATOM 1983 N N . ALA A 1 254 ? -5.488 -17.910 -11.807 1.00 95.62 254 ALA A N 1
ATOM 1984 C CA . ALA A 1 254 ? -4.492 -18.633 -12.596 1.00 95.62 254 ALA A CA 1
ATOM 1985 C C . ALA A 1 254 ? -3.105 -17.973 -12.563 1.00 95.62 254 ALA A C 1
ATOM 1987 O O . ALA A 1 254 ? -2.331 -18.165 -13.502 1.00 95.62 254 ALA A O 1
ATOM 1988 N N . ALA A 1 255 ? -2.796 -17.209 -11.511 1.00 95.88 255 ALA A N 1
ATOM 1989 C CA . ALA A 1 255 ? -1.512 -16.532 -11.335 1.00 95.88 255 ALA A CA 1
ATOM 1990 C C . ALA A 1 255 ? -0.317 -17.470 -11.580 1.00 95.88 255 ALA A C 1
ATOM 1992 O O . ALA A 1 255 ? -0.264 -18.577 -11.045 1.00 95.88 255 ALA A O 1
ATOM 1993 N N . GLU A 1 256 ? 0.652 -17.012 -12.369 1.00 95.81 256 GLU A N 1
ATOM 1994 C CA . GLU A 1 256 ? 1.932 -17.687 -12.600 1.00 95.81 256 GLU A CA 1
ATOM 1995 C C . GLU A 1 256 ? 3.072 -16.887 -11.966 1.00 95.81 256 GLU A C 1
ATOM 1997 O O . GLU A 1 256 ? 3.779 -17.423 -11.112 1.00 95.81 256 GLU A O 1
ATOM 2002 N N . SER A 1 257 ? 3.215 -15.607 -12.328 1.00 96.06 257 SER A N 1
ATOM 2003 C CA . SER A 1 257 ? 4.258 -14.732 -11.785 1.00 96.06 257 SER A CA 1
ATOM 2004 C C . SER A 1 257 ? 3.847 -13.260 -11.742 1.00 96.06 257 SER A C 1
ATOM 2006 O O . SER A 1 257 ? 2.997 -12.806 -12.512 1.00 96.06 257 SER A O 1
ATOM 2008 N N . LEU A 1 258 ? 4.446 -12.515 -10.810 1.00 97.38 258 LEU A N 1
ATOM 2009 C CA . LEU A 1 258 ? 4.364 -11.063 -10.721 1.00 97.38 258 LEU A CA 1
ATOM 2010 C C . LEU A 1 258 ? 5.762 -10.483 -10.906 1.00 97.38 258 LEU A C 1
ATOM 2012 O O . LEU A 1 258 ? 6.702 -10.871 -10.214 1.00 97.38 258 LEU A O 1
ATOM 2016 N N . GLN A 1 259 ? 5.863 -9.516 -11.804 1.00 97.88 259 GLN A N 1
ATOM 2017 C CA . GLN A 1 259 ? 7.092 -8.827 -12.153 1.00 97.88 259 GLN A CA 1
ATOM 2018 C C . GLN A 1 259 ? 6.922 -7.317 -11.964 1.00 97.88 259 GLN A C 1
ATOM 2020 O O . GLN A 1 259 ? 5.899 -6.746 -12.347 1.00 97.88 259 GLN A O 1
ATOM 2025 N N . ILE A 1 260 ? 7.948 -6.665 -11.425 1.00 98.00 260 ILE A N 1
ATOM 2026 C CA . ILE A 1 260 ? 8.157 -5.220 -11.544 1.00 98.00 260 ILE A CA 1
ATOM 2027 C C . ILE A 1 260 ? 9.271 -5.038 -12.567 1.00 98.00 260 ILE A C 1
ATOM 2029 O O . ILE A 1 260 ? 10.387 -5.505 -12.347 1.00 98.00 260 ILE A O 1
ATOM 2033 N N . VAL A 1 261 ? 8.959 -4.394 -13.690 1.00 97.50 261 VAL A N 1
ATOM 2034 C CA . VAL A 1 261 ? 9.901 -4.122 -14.786 1.00 97.50 261 VAL A CA 1
ATOM 2035 C C . VAL A 1 261 ? 10.149 -2.626 -14.899 1.00 97.50 261 VAL A C 1
ATOM 2037 O O . VAL A 1 261 ? 9.233 -1.833 -14.665 1.00 97.50 261 VAL A O 1
ATOM 2040 N N . TRP A 1 262 ? 11.366 -2.232 -15.276 1.00 97.44 262 TRP A N 1
ATOM 2041 C CA . TRP A 1 262 ? 11.698 -0.817 -15.443 1.00 97.44 262 TRP A CA 1
ATOM 2042 C C . TRP A 1 262 ? 12.760 -0.538 -16.504 1.00 97.44 262 TRP A C 1
ATOM 2044 O O . TRP A 1 262 ? 13.502 -1.425 -16.924 1.00 97.44 262 TRP A O 1
ATOM 2054 N N . TYR A 1 263 ? 12.813 0.714 -16.952 1.00 96.38 263 TYR A N 1
ATOM 2055 C CA . TYR A 1 263 ? 13.802 1.244 -17.894 1.00 96.38 263 TYR A CA 1
ATOM 2056 C C . TYR A 1 263 ? 13.865 2.778 -17.794 1.00 96.38 263 TYR A C 1
ATOM 2058 O O . TYR A 1 263 ? 12.922 3.386 -17.288 1.00 96.38 263 TYR A O 1
ATOM 2066 N N . PRO A 1 264 ? 14.942 3.438 -18.253 1.00 96.19 264 PRO A N 1
ATOM 2067 C CA . PRO A 1 264 ? 15.008 4.897 -18.271 1.00 96.19 264 PRO A CA 1
ATOM 2068 C C . PRO A 1 264 ? 14.077 5.448 -19.359 1.00 96.19 264 PRO A C 1
ATOM 2070 O O . PRO A 1 264 ? 14.019 4.902 -20.462 1.00 96.19 264 PRO A O 1
ATOM 2073 N N . GLU A 1 265 ? 13.364 6.532 -19.068 1.00 95.62 265 GLU A N 1
ATOM 2074 C CA . GLU A 1 265 ? 12.333 7.128 -19.933 1.00 95.62 265 GLU A CA 1
ATOM 2075 C C . GLU A 1 265 ? 12.860 7.459 -21.346 1.00 95.62 265 GLU A C 1
ATOM 2077 O O . GLU A 1 265 ? 12.189 7.252 -22.358 1.00 95.62 265 GLU A O 1
ATOM 2082 N N . ASP A 1 266 ? 14.099 7.950 -21.430 1.00 94.50 266 ASP A N 1
ATOM 2083 C CA . ASP A 1 266 ? 14.788 8.306 -22.679 1.00 94.50 266 ASP A CA 1
ATOM 2084 C C . ASP A 1 266 ? 15.417 7.106 -23.410 1.00 94.50 266 ASP A C 1
ATOM 2086 O O . ASP A 1 266 ? 15.911 7.227 -24.540 1.00 94.50 266 ASP A O 1
ATOM 2090 N N . HIS A 1 267 ? 15.359 5.929 -22.793 1.00 93.94 267 HIS A N 1
ATOM 2091 C CA . HIS A 1 267 ? 15.971 4.692 -23.249 1.00 93.94 267 HIS A CA 1
ATOM 2092 C C . HIS A 1 267 ? 15.009 3.502 -23.104 1.00 93.94 267 HIS A C 1
ATOM 2094 O O . HIS A 1 267 ? 15.315 2.531 -22.407 1.00 93.94 267 HIS A O 1
ATOM 2100 N N . PRO A 1 268 ? 13.862 3.507 -23.815 1.00 91.50 268 PRO A N 1
ATOM 2101 C CA . PRO A 1 268 ? 12.924 2.391 -23.768 1.00 91.50 268 PRO A CA 1
ATOM 2102 C C . PRO A 1 268 ? 13.591 1.091 -24.246 1.00 91.50 268 PRO A C 1
ATOM 2104 O O . PRO A 1 268 ? 14.562 1.155 -25.011 1.00 91.50 268 PRO A O 1
ATOM 2107 N N . PRO A 1 269 ? 13.064 -0.101 -23.907 1.00 87.19 269 PRO A N 1
ATOM 2108 C CA . PRO A 1 269 ? 13.753 -1.375 -24.149 1.00 87.19 269 PRO A CA 1
ATOM 2109 C C . PRO A 1 269 ? 14.150 -1.632 -25.613 1.00 87.19 269 PRO A C 1
ATOM 2111 O O . PRO A 1 269 ? 15.132 -2.312 -25.900 1.00 87.19 269 PRO A O 1
ATOM 2114 N N . SER A 1 270 ? 13.425 -1.053 -26.574 1.00 88.56 270 SER A N 1
ATOM 2115 C CA . SER A 1 270 ? 13.749 -1.145 -28.004 1.00 88.56 270 SER A CA 1
ATOM 2116 C C . SER A 1 270 ? 14.976 -0.329 -28.438 1.00 88.56 270 SER A C 1
ATOM 2118 O O . SER A 1 270 ? 15.400 -0.443 -29.587 1.00 88.56 270 SER A O 1
ATOM 2120 N N . SER A 1 271 ? 15.525 0.523 -27.569 1.00 88.56 271 SER A N 1
ATOM 2121 C CA . SER A 1 271 ? 16.661 1.406 -27.868 1.00 88.56 271 SER A CA 1
ATOM 2122 C C . SER A 1 271 ? 18.005 0.671 -27.930 1.00 88.56 271 SER A C 1
ATOM 2124 O O . SER A 1 271 ? 18.943 1.170 -28.550 1.00 88.56 271 SER A O 1
ATOM 2126 N N . GLY A 1 272 ? 18.098 -0.514 -27.314 1.00 86.88 272 GLY A N 1
ATOM 2127 C CA . GLY A 1 272 ? 19.357 -1.243 -27.141 1.00 86.88 272 GLY A CA 1
ATOM 2128 C C . GLY A 1 272 ? 20.268 -0.664 -26.053 1.00 86.88 272 GLY A C 1
ATOM 2129 O O . GLY A 1 272 ? 21.417 -1.090 -25.954 1.00 86.88 272 GLY A O 1
ATOM 2130 N N . PHE A 1 273 ? 19.778 0.297 -25.263 1.00 90.44 273 PHE A N 1
ATOM 2131 C CA . PHE A 1 273 ? 20.438 0.760 -24.046 1.00 90.44 273 PHE A CA 1
ATOM 2132 C C . PHE A 1 273 ? 20.445 -0.348 -22.989 1.00 90.44 273 PHE A C 1
ATOM 2134 O O . PHE A 1 273 ? 19.467 -1.085 -22.850 1.00 90.44 273 PHE A O 1
ATOM 2141 N N . THR A 1 274 ? 21.540 -0.454 -22.243 1.00 89.25 274 THR A N 1
ATOM 2142 C CA . THR A 1 274 ? 21.675 -1.394 -21.131 1.00 89.25 274 THR A CA 1
ATOM 2143 C C . THR A 1 274 ? 21.651 -0.631 -19.818 1.00 89.25 274 THR A C 1
ATOM 2145 O O . THR A 1 274 ? 22.424 0.306 -19.608 1.00 89.25 274 THR A O 1
ATOM 2148 N N . TYR A 1 275 ? 20.730 -1.007 -18.933 1.00 91.88 275 TYR A N 1
ATOM 2149 C CA . TYR A 1 275 ? 20.595 -0.367 -17.636 1.00 91.88 275 TYR A CA 1
ATOM 2150 C C . TYR A 1 275 ? 21.791 -0.747 -16.759 1.00 91.88 275 TYR A C 1
ATOM 2152 O O . TYR A 1 275 ? 22.141 -1.920 -16.628 1.00 91.88 275 TYR A O 1
ATOM 2160 N N . ASN A 1 276 ? 22.402 0.261 -16.143 1.00 95.38 276 ASN A N 1
ATOM 2161 C CA . ASN A 1 276 ? 23.401 0.118 -15.091 1.00 95.38 276 ASN A CA 1
ATOM 2162 C C . ASN A 1 276 ? 23.029 1.091 -13.970 1.00 95.38 276 ASN A C 1
ATOM 2164 O O . ASN A 1 276 ? 22.814 2.268 -14.249 1.00 95.38 276 ASN A O 1
ATOM 2168 N N . GLY A 1 277 ? 22.890 0.615 -12.735 1.00 94.94 277 GLY A N 1
ATOM 2169 C CA . GLY A 1 277 ? 22.424 1.443 -11.617 1.00 94.94 277 GLY A CA 1
ATOM 2170 C C . GLY A 1 277 ? 21.696 0.631 -10.553 1.00 94.94 277 GLY A C 1
ATOM 2171 O O . GLY A 1 277 ? 21.827 -0.594 -10.517 1.00 94.94 277 GLY A O 1
ATOM 2172 N N . SER A 1 278 ? 20.895 1.278 -9.706 1.00 95.38 278 SER A N 1
ATOM 2173 C CA . SER A 1 278 ? 20.091 0.549 -8.719 1.00 95.38 278 SER A CA 1
ATOM 2174 C C . SER A 1 278 ? 1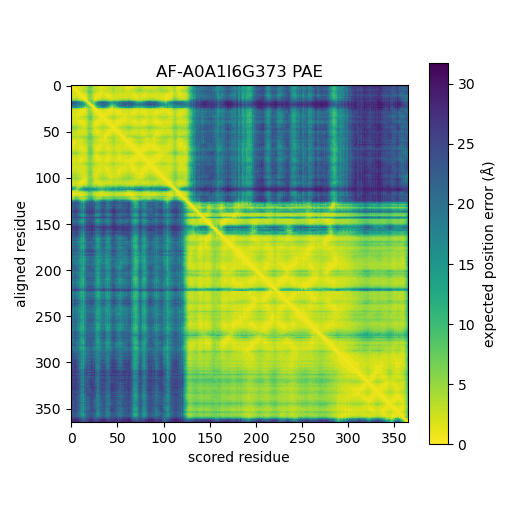8.698 1.118 -8.483 1.00 95.38 278 SER A C 1
ATOM 2176 O O . SER A 1 278 ? 18.426 2.304 -8.687 1.00 95.38 278 SER A O 1
ATOM 2178 N N . VAL A 1 279 ? 17.794 0.227 -8.078 1.00 95.56 279 VAL A N 1
ATOM 2179 C CA . VAL A 1 279 ? 16.430 0.550 -7.655 1.00 95.56 279 VAL A CA 1
ATOM 2180 C C . VAL A 1 279 ? 16.185 -0.091 -6.299 1.00 95.56 279 VAL A C 1
ATOM 2182 O O . VAL A 1 279 ? 16.449 -1.277 -6.113 1.00 95.56 279 VAL A O 1
ATOM 2185 N N . LEU A 1 280 ? 15.661 0.694 -5.363 1.00 94.50 280 LEU A N 1
ATOM 2186 C CA . LEU A 1 280 ? 15.153 0.207 -4.088 1.00 94.50 280 LEU A CA 1
ATOM 2187 C C . LEU A 1 280 ? 13.659 -0.077 -4.229 1.00 94.50 280 LEU A C 1
ATOM 2189 O O . LEU A 1 280 ? 12.934 0.747 -4.784 1.00 94.50 280 LEU A O 1
ATOM 2193 N N . ILE A 1 281 ? 13.211 -1.230 -3.744 1.00 94.00 281 ILE A N 1
ATOM 2194 C CA . ILE A 1 281 ? 11.820 -1.680 -3.809 1.00 94.00 281 ILE A CA 1
ATOM 2195 C C . ILE A 1 281 ? 11.405 -2.203 -2.434 1.00 94.00 281 ILE A C 1
ATOM 2197 O O . ILE A 1 281 ? 12.156 -2.943 -1.794 1.00 94.00 281 ILE A O 1
ATOM 2201 N N . ASP A 1 282 ? 10.204 -1.833 -1.999 1.00 90.94 282 ASP A N 1
ATOM 2202 C CA . ASP A 1 282 ? 9.630 -2.231 -0.718 1.00 90.94 282 ASP A CA 1
ATOM 2203 C C . ASP A 1 282 ? 8.091 -2.340 -0.771 1.00 90.94 282 ASP A C 1
ATOM 2205 O O . ASP A 1 282 ? 7.438 -1.897 -1.720 1.00 90.94 282 ASP A O 1
ATOM 2209 N N . ASN A 1 283 ? 7.509 -2.951 0.264 1.00 88.88 283 ASN A N 1
ATOM 2210 C CA . ASN A 1 283 ? 6.092 -2.898 0.616 1.00 88.88 283 ASN A CA 1
ATOM 2211 C C . ASN A 1 283 ? 5.142 -3.292 -0.531 1.00 88.88 283 ASN A C 1
ATOM 2213 O O . ASN A 1 283 ? 4.080 -2.688 -0.735 1.00 88.88 283 ASN A O 1
ATOM 2217 N N . ILE A 1 284 ? 5.534 -4.333 -1.274 1.00 92.88 284 ILE A N 1
ATOM 2218 C CA . ILE A 1 284 ? 4.741 -4.938 -2.340 1.00 92.88 284 ILE A CA 1
ATOM 2219 C C . ILE A 1 284 ? 3.572 -5.672 -1.691 1.00 92.88 284 ILE A C 1
ATOM 2221 O O . ILE A 1 284 ? 3.760 -6.662 -0.972 1.00 92.88 284 ILE A O 1
ATOM 2225 N N . ARG A 1 285 ? 2.358 -5.184 -1.924 1.00 91.62 285 ARG A N 1
ATOM 2226 C CA . ARG A 1 285 ? 1.169 -5.617 -1.189 1.00 91.62 285 ARG A CA 1
ATOM 2227 C C . ARG A 1 285 ? -0.084 -5.547 -2.038 1.00 91.62 285 ARG A C 1
ATOM 2229 O O . ARG A 1 285 ? -0.193 -4.709 -2.930 1.00 91.62 285 ARG A O 1
ATOM 2236 N N . LEU A 1 286 ? -1.033 -6.401 -1.691 1.00 93.12 286 LEU A N 1
ATOM 2237 C CA . LEU A 1 286 ? -2.383 -6.369 -2.229 1.00 93.12 286 LEU A CA 1
ATOM 2238 C C . LEU A 1 286 ? -3.316 -5.671 -1.241 1.00 93.12 286 LEU A C 1
ATOM 2240 O O . LEU A 1 286 ? -3.158 -5.818 -0.031 1.00 93.12 286 LEU A O 1
ATOM 2244 N N . VAL A 1 287 ? -4.279 -4.914 -1.743 1.00 90.25 287 VAL A N 1
ATOM 2245 C CA . VAL A 1 287 ? -5.325 -4.270 -0.946 1.00 90.25 287 VAL A CA 1
ATOM 2246 C C . VAL A 1 287 ? -6.689 -4.572 -1.565 1.00 90.25 287 VAL A C 1
ATOM 2248 O O . VAL A 1 287 ? -6.794 -4.858 -2.757 1.00 90.25 287 VAL A O 1
ATOM 2251 N N . ASP A 1 288 ? -7.710 -4.595 -0.722 1.00 88.38 288 ASP A N 1
ATOM 2252 C CA . ASP A 1 288 ? -9.117 -4.886 -1.032 1.00 88.38 288 ASP A CA 1
ATOM 2253 C C . ASP A 1 288 ? -9.932 -3.620 -1.305 1.00 88.38 288 ASP A C 1
ATOM 2255 O O . ASP A 1 288 ? -11.007 -3.686 -1.891 1.00 88.38 288 ASP A O 1
ATOM 2259 N N . ASP A 1 289 ? -9.388 -2.468 -0.924 1.00 86.38 289 ASP A N 1
ATOM 2260 C CA . ASP A 1 289 ? -10.042 -1.170 -1.003 1.00 86.38 289 ASP A CA 1
ATOM 2261 C C . ASP A 1 289 ? -9.408 -0.282 -2.093 1.00 86.38 289 ASP A C 1
ATOM 2263 O O . ASP A 1 289 ? -8.220 0.074 -2.038 1.00 86.38 289 ASP A O 1
ATOM 2267 N N . SER A 1 290 ? -10.223 0.112 -3.076 1.00 89.75 290 SER A N 1
ATOM 2268 C CA . SER A 1 290 ? -9.834 0.994 -4.183 1.00 89.75 290 SER A CA 1
ATOM 2269 C C . SER A 1 290 ? -9.444 2.397 -3.696 1.00 89.75 290 SER A C 1
ATOM 2271 O O . SER A 1 290 ? -8.574 3.043 -4.289 1.00 89.75 290 SER A O 1
ATOM 2273 N N . THR A 1 291 ? -9.976 2.847 -2.556 1.00 87.81 291 THR A N 1
ATOM 2274 C CA . THR A 1 291 ? -9.615 4.109 -1.894 1.00 87.81 291 THR A CA 1
ATOM 2275 C C . THR A 1 291 ? -8.136 4.127 -1.526 1.00 87.81 291 THR A C 1
ATOM 2277 O O . THR A 1 291 ? -7.497 5.179 -1.606 1.00 87.81 291 THR A O 1
ATOM 2280 N N . GLN A 1 292 ? -7.525 2.987 -1.184 1.00 86.38 292 GLN A N 1
ATOM 2281 C CA . GLN A 1 292 ? -6.080 2.924 -0.939 1.00 86.38 292 GLN A CA 1
ATOM 2282 C C . GLN A 1 292 ? -5.264 3.139 -2.221 1.00 86.38 292 GLN A C 1
ATOM 2284 O O . GLN A 1 292 ? -4.259 3.859 -2.192 1.00 86.38 292 GLN A O 1
ATOM 2289 N N . LEU A 1 293 ? -5.712 2.576 -3.348 1.00 90.06 293 LEU A N 1
ATOM 2290 C CA . LEU A 1 293 ? -5.116 2.801 -4.668 1.00 90.06 293 LEU A CA 1
ATOM 2291 C C . LEU A 1 293 ? -5.213 4.283 -5.060 1.00 90.06 293 LEU A C 1
ATOM 2293 O O . LEU A 1 293 ? -4.215 4.902 -5.441 1.00 90.06 293 LEU A O 1
ATOM 2297 N N . THR A 1 294 ? -6.401 4.868 -4.917 1.00 90.88 294 THR A N 1
ATOM 2298 C CA . THR A 1 294 ? -6.666 6.278 -5.218 1.00 90.88 294 THR A CA 1
ATOM 2299 C C . THR A 1 294 ? -5.862 7.213 -4.318 1.00 90.88 294 THR A C 1
ATOM 2301 O O . THR A 1 294 ? -5.203 8.132 -4.811 1.00 90.88 294 THR A O 1
ATOM 2304 N N . ARG A 1 295 ? -5.785 6.928 -3.014 1.00 87.06 295 ARG A N 1
ATOM 2305 C CA . ARG A 1 295 ? -4.968 7.694 -2.063 1.00 87.06 295 ARG A CA 1
ATOM 2306 C C . ARG A 1 295 ? -3.487 7.668 -2.430 1.00 87.06 295 ARG A C 1
ATOM 2308 O O . ARG A 1 295 ? -2.823 8.702 -2.317 1.00 87.06 295 ARG A O 1
ATOM 2315 N N . ALA A 1 296 ? -2.961 6.526 -2.880 1.00 86.44 296 ALA A N 1
ATOM 2316 C CA . ALA A 1 296 ? -1.574 6.418 -3.332 1.00 86.44 296 ALA A CA 1
ATOM 2317 C C . ALA A 1 296 ? -1.308 7.307 -4.560 1.00 86.44 296 ALA A C 1
ATOM 2319 O O . ALA A 1 296 ? -0.336 8.071 -4.565 1.00 86.44 296 ALA A O 1
ATOM 2320 N N . LYS A 1 297 ? -2.208 7.276 -5.554 1.00 89.75 297 LYS A N 1
ATOM 2321 C CA . LYS A 1 297 ? -2.133 8.109 -6.766 1.00 89.75 297 LYS A CA 1
ATOM 2322 C C . LYS A 1 297 ? -2.226 9.608 -6.456 1.00 89.75 297 LYS A C 1
ATOM 2324 O O . LYS A 1 297 ? -1.367 10.371 -6.892 1.00 89.75 297 LYS A O 1
ATOM 2329 N N . ILE A 1 298 ? -3.183 10.034 -5.633 1.00 88.94 298 ILE A N 1
ATOM 2330 C CA . ILE A 1 298 ? -3.354 11.451 -5.257 1.00 88.94 298 ILE A CA 1
ATOM 2331 C C . ILE A 1 298 ? -2.176 11.959 -4.425 1.00 88.94 298 ILE A C 1
ATOM 2333 O O . ILE A 1 298 ? -1.651 13.047 -4.674 1.00 88.94 298 ILE A O 1
ATOM 2337 N N . SER A 1 299 ? -1.697 11.159 -3.468 1.00 86.81 299 SER A N 1
ATOM 2338 C CA . SER A 1 299 ? -0.511 11.518 -2.680 1.00 86.81 299 SER A CA 1
ATOM 2339 C C . SER A 1 299 ? 0.704 11.732 -3.581 1.00 86.81 299 SER A C 1
ATOM 2341 O O . SER A 1 299 ? 1.508 12.634 -3.343 1.00 86.81 299 SER A O 1
ATOM 2343 N N . GLN A 1 300 ? 0.830 10.925 -4.638 1.00 86.00 300 GLN A N 1
ATOM 2344 C CA . GLN A 1 300 ? 1.863 11.110 -5.645 1.00 86.00 300 GLN A CA 1
ATOM 2345 C C . GLN A 1 300 ? 1.655 12.390 -6.456 1.00 86.00 300 GLN A C 1
ATOM 2347 O O . GLN A 1 300 ? 2.599 13.173 -6.569 1.00 86.00 300 GLN A O 1
ATOM 2352 N N . LYS A 1 301 ? 0.438 12.646 -6.948 1.00 90.94 301 LYS A N 1
ATOM 2353 C CA . LYS A 1 301 ? 0.113 13.872 -7.686 1.00 90.94 301 LYS A CA 1
ATOM 2354 C C . LYS A 1 301 ? 0.501 15.118 -6.893 1.00 90.94 301 LYS A C 1
ATOM 2356 O O . LYS A 1 301 ? 1.186 15.992 -7.419 1.00 90.94 301 LYS A O 1
ATOM 2361 N N . HIS A 1 302 ? 0.163 15.177 -5.605 1.00 88.38 302 HIS A N 1
ATOM 2362 C CA . HIS A 1 302 ? 0.564 16.298 -4.755 1.00 88.38 302 HIS A CA 1
ATOM 2363 C C . HIS A 1 302 ? 2.077 16.399 -4.556 1.00 88.38 302 HIS A C 1
ATOM 2365 O O . HIS A 1 302 ? 2.601 17.510 -4.575 1.00 88.38 302 HIS A O 1
ATOM 2371 N N . ARG A 1 303 ? 2.806 15.285 -4.393 1.00 86.94 303 ARG A N 1
ATOM 2372 C CA . ARG A 1 303 ? 4.280 15.320 -4.324 1.00 86.94 303 ARG A CA 1
ATOM 2373 C C . ARG A 1 303 ? 4.897 15.863 -5.611 1.00 86.94 303 ARG A C 1
ATOM 2375 O O . ARG A 1 303 ? 5.846 16.642 -5.539 1.00 86.94 303 ARG A O 1
ATOM 2382 N N . ASP A 1 304 ? 4.361 15.475 -6.763 1.00 86.31 304 ASP A N 1
ATOM 2383 C CA . ASP A 1 304 ? 4.839 15.947 -8.063 1.00 86.31 304 ASP A CA 1
ATOM 2384 C C . ASP A 1 304 ? 4.567 17.443 -8.245 1.00 86.31 304 ASP A C 1
ATOM 2386 O O . ASP A 1 304 ? 5.479 18.184 -8.613 1.00 86.31 304 ASP A O 1
ATOM 2390 N N . LEU A 1 305 ? 3.375 17.913 -7.868 1.00 91.81 305 LEU A N 1
ATOM 2391 C CA . LEU A 1 305 ? 3.053 19.341 -7.849 1.00 91.81 305 LEU A CA 1
ATOM 2392 C C . LEU A 1 305 ? 3.939 20.119 -6.867 1.00 91.81 305 LEU A C 1
ATOM 2394 O O . LEU A 1 305 ? 4.449 21.178 -7.217 1.00 91.81 305 LEU A O 1
ATOM 2398 N N . ILE A 1 306 ? 4.199 19.579 -5.670 1.00 89.19 306 ILE A N 1
ATOM 2399 C CA . ILE A 1 306 ? 5.087 20.221 -4.689 1.00 89.19 306 ILE A CA 1
ATOM 2400 C C . ILE A 1 306 ? 6.517 20.340 -5.224 1.00 89.19 306 ILE A C 1
ATOM 2402 O O . ILE A 1 306 ? 7.220 21.314 -4.963 1.00 89.19 306 ILE A O 1
ATOM 2406 N N . ARG A 1 307 ? 6.976 19.346 -5.982 1.00 86.62 307 ARG A N 1
ATOM 2407 C CA . ARG A 1 307 ? 8.300 19.387 -6.603 1.00 86.62 307 ARG A CA 1
ATOM 2408 C C . ARG A 1 307 ? 8.365 20.414 -7.728 1.00 86.62 307 ARG A C 1
ATOM 2410 O O . ARG A 1 307 ? 9.378 21.098 -7.851 1.00 86.62 307 ARG A O 1
ATOM 2417 N N . ALA A 1 308 ? 7.312 20.501 -8.536 1.00 92.12 308 ALA A N 1
ATOM 2418 C CA . ALA A 1 308 ? 7.234 21.435 -9.650 1.00 92.12 308 ALA A CA 1
ATOM 2419 C C . ALA A 1 308 ? 7.104 22.893 -9.178 1.00 92.12 308 ALA A C 1
ATOM 2421 O O . ALA A 1 308 ? 7.759 23.766 -9.743 1.00 92.12 308 ALA A O 1
ATOM 2422 N N . HIS A 1 309 ? 6.314 23.133 -8.126 1.00 95.06 309 HIS A N 1
ATOM 2423 C CA . HIS A 1 309 ? 5.838 24.469 -7.745 1.00 95.06 309 HIS A CA 1
ATOM 2424 C C . HIS A 1 309 ? 6.245 24.920 -6.326 1.00 95.06 309 HIS A C 1
ATOM 2426 O O . HIS A 1 309 ? 5.963 26.041 -5.898 1.00 95.06 309 HIS A O 1
ATOM 2432 N N . GLY A 1 310 ? 6.942 24.069 -5.568 1.00 93.19 310 GLY A N 1
ATOM 2433 C CA . GLY A 1 310 ? 7.263 24.295 -4.154 1.00 93.19 310 GLY A CA 1
ATOM 2434 C C . GLY A 1 310 ? 6.137 23.843 -3.212 1.00 93.19 310 GLY A C 1
ATOM 2435 O O . GLY A 1 310 ? 5.192 23.199 -3.643 1.00 93.19 310 GLY A O 1
ATOM 2436 N N . PRO A 1 311 ? 6.202 24.110 -1.896 1.00 91.62 311 PRO A N 1
ATOM 2437 C CA . PRO A 1 311 ? 5.144 23.690 -0.975 1.00 91.62 311 PRO A CA 1
ATOM 2438 C C . PRO A 1 311 ? 3.795 24.340 -1.322 1.00 91.62 311 PRO A C 1
ATOM 2440 O O . PRO A 1 311 ? 3.745 25.511 -1.702 1.00 91.62 311 PRO A O 1
ATOM 2443 N N . MET A 1 312 ? 2.704 23.591 -1.137 1.00 92.06 312 MET A N 1
ATOM 2444 C CA . MET A 1 312 ? 1.347 24.141 -1.188 1.00 92.06 312 MET A CA 1
ATOM 2445 C C . MET A 1 312 ? 1.164 25.122 -0.023 1.00 92.06 312 MET A C 1
ATOM 2447 O O . MET A 1 312 ? 1.411 24.770 1.132 1.00 92.06 312 MET A O 1
ATOM 2451 N N . LEU A 1 313 ? 0.770 26.355 -0.331 1.00 93.88 313 LEU A N 1
ATOM 2452 C CA . LEU A 1 313 ? 0.567 27.429 0.637 1.00 93.88 313 LEU A CA 1
ATOM 2453 C C . LEU A 1 313 ? -0.873 27.497 1.135 1.00 93.88 313 LEU A C 1
ATOM 2455 O O . LEU A 1 313 ? -1.088 27.713 2.327 1.00 93.88 313 LEU A O 1
ATOM 2459 N N . ASP A 1 314 ? -1.837 27.351 0.227 1.00 94.88 314 ASP A N 1
ATOM 2460 C CA . ASP A 1 314 ? -3.256 27.515 0.535 1.00 94.88 314 ASP A CA 1
ATOM 2461 C C . ASP A 1 314 ? -4.147 26.741 -0.447 1.00 94.88 314 ASP A C 1
ATOM 2463 O O . ASP A 1 314 ? -3.720 26.381 -1.545 1.00 94.88 314 ASP A O 1
ATOM 2467 N N . GLN A 1 315 ? -5.398 26.518 -0.054 1.00 96.81 315 GLN A N 1
ATOM 2468 C CA . GLN A 1 315 ? -6.462 25.976 -0.893 1.00 96.81 315 GLN A CA 1
ATOM 2469 C C . GLN A 1 315 ? -7.613 26.984 -0.936 1.00 96.81 315 GLN A C 1
ATOM 2471 O O . GLN A 1 315 ? -8.309 27.193 0.057 1.00 96.81 315 GLN A O 1
ATOM 2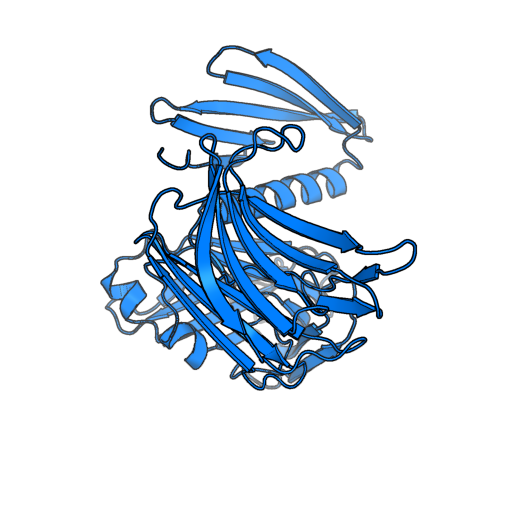476 N N . GLU A 1 316 ? -7.866 27.569 -2.105 1.00 97.88 316 GLU A N 1
ATOM 2477 C CA . GLU A 1 316 ? -8.970 28.509 -2.295 1.00 97.88 316 GLU A CA 1
ATOM 2478 C C . GLU A 1 316 ? -10.178 27.798 -2.912 1.00 97.88 316 GLU A C 1
ATOM 2480 O O . GLU A 1 316 ? -10.111 27.270 -4.024 1.00 97.88 316 GLU A O 1
ATOM 2485 N N . ILE A 1 317 ? -11.309 27.789 -2.201 1.00 98.19 317 ILE A N 1
ATOM 2486 C CA . ILE A 1 317 ? -12.592 27.308 -2.730 1.00 98.19 317 ILE A CA 1
ATOM 2487 C C . ILE A 1 317 ? -13.242 28.440 -3.530 1.00 98.19 317 ILE A C 1
ATOM 2489 O O . ILE A 1 317 ? -13.646 29.456 -2.968 1.00 98.19 317 ILE A O 1
ATOM 2493 N N . GLN A 1 318 ? -13.392 28.242 -4.839 1.00 97.94 318 GLN A N 1
ATOM 2494 C CA . GLN A 1 318 ? -13.999 29.224 -5.744 1.00 97.94 318 GLN A CA 1
ATOM 2495 C C . GLN A 1 318 ? -15.512 29.020 -5.895 1.00 97.94 318 GLN A C 1
ATOM 2497 O O . GLN A 1 318 ? -16.268 29.979 -6.057 1.00 97.94 318 GLN A O 1
ATOM 2502 N N . SER A 1 319 ? -15.975 27.769 -5.845 1.00 97.38 319 SER A N 1
ATOM 2503 C CA . SER A 1 319 ? -17.397 27.427 -5.875 1.00 97.38 319 SER A CA 1
ATOM 2504 C C . SER A 1 319 ? -17.659 26.158 -5.080 1.00 97.38 319 SER A C 1
ATOM 2506 O O . SER A 1 319 ? -16.844 25.238 -5.091 1.00 97.38 319 SER A O 1
ATOM 2508 N N . GLN A 1 320 ? -18.807 26.107 -4.410 1.00 97.19 320 GLN A N 1
ATOM 2509 C CA . GLN A 1 320 ? -19.259 24.929 -3.687 1.00 97.19 320 GLN A CA 1
ATOM 2510 C C . GLN A 1 320 ? -20.783 24.826 -3.755 1.00 97.19 320 GLN A C 1
ATOM 2512 O O . GLN A 1 320 ? -21.509 25.802 -3.557 1.00 97.19 320 GLN A O 1
ATOM 2517 N N . THR A 1 321 ? -21.247 23.621 -4.044 1.00 97.12 321 THR A N 1
ATOM 2518 C CA . THR A 1 321 ? -22.640 23.175 -3.991 1.00 97.12 321 THR A CA 1
ATOM 2519 C C . THR A 1 321 ? -22.696 21.878 -3.184 1.00 97.12 321 THR A C 1
ATOM 2521 O O . THR A 1 321 ? -21.653 21.368 -2.780 1.00 97.12 321 THR A O 1
ATOM 2524 N N . ASP A 1 322 ? -23.888 21.314 -2.993 1.00 94.06 322 ASP A N 1
ATOM 2525 C CA . ASP A 1 322 ? -24.044 20.021 -2.310 1.00 94.06 322 ASP A CA 1
ATOM 2526 C C . ASP A 1 322 ? -23.361 18.861 -3.060 1.00 94.06 322 ASP A C 1
ATOM 2528 O O . ASP A 1 322 ? -23.042 17.850 -2.449 1.00 94.06 322 ASP A O 1
ATOM 2532 N N . MET A 1 323 ? -23.132 19.008 -4.374 1.00 96.12 323 MET A N 1
ATOM 2533 C CA . MET A 1 323 ? -22.604 17.943 -5.237 1.00 96.12 323 MET A CA 1
ATOM 2534 C C . MET A 1 323 ? -21.218 18.239 -5.806 1.00 96.12 323 MET A C 1
ATOM 2536 O O . MET A 1 323 ? -20.544 17.328 -6.256 1.00 96.12 323 MET A O 1
ATOM 2540 N N . VAL A 1 324 ? -20.797 19.502 -5.869 1.00 97.69 324 VAL A N 1
ATOM 2541 C CA . VAL A 1 324 ? -19.567 19.899 -6.570 1.00 97.69 324 VAL A CA 1
ATOM 2542 C C . VAL A 1 324 ? -18.851 20.992 -5.797 1.00 97.69 324 VAL A C 1
ATOM 2544 O O . VAL A 1 324 ? -19.465 22.006 -5.457 1.00 97.69 324 VAL A O 1
ATOM 2547 N N . GLN A 1 325 ? -17.545 20.825 -5.619 1.00 98.06 325 GLN A N 1
ATOM 2548 C CA . GLN A 1 325 ? -16.608 21.845 -5.170 1.00 98.06 325 GLN A CA 1
ATOM 2549 C C . GLN A 1 325 ? -15.555 22.084 -6.257 1.00 98.06 325 GLN A C 1
ATOM 2551 O O . GLN A 1 325 ? -15.011 21.145 -6.827 1.00 98.06 325 GLN A O 1
ATOM 2556 N N . THR A 1 326 ? -15.241 23.343 -6.541 1.00 98.31 326 THR A N 1
ATOM 2557 C CA . THR A 1 326 ? -14.142 23.726 -7.439 1.00 98.31 326 THR A CA 1
ATOM 2558 C C . THR A 1 326 ? -13.273 24.769 -6.768 1.00 98.31 326 THR A C 1
ATOM 2560 O O . THR A 1 326 ? -13.787 25.664 -6.089 1.00 98.31 326 THR A O 1
ATOM 2563 N N . GLY A 1 327 ? -11.973 24.717 -7.014 1.00 98.31 327 GLY A N 1
ATOM 2564 C CA . GLY A 1 327 ? -11.050 25.694 -6.470 1.00 98.31 327 GLY A CA 1
ATOM 2565 C C . GLY A 1 327 ? -9.665 25.603 -7.081 1.00 98.31 327 GLY A C 1
ATOM 2566 O O . GLY A 1 327 ? -9.476 24.985 -8.128 1.00 98.31 327 GLY A O 1
ATOM 2567 N N . VAL A 1 328 ? -8.706 26.225 -6.406 1.00 98.44 328 VAL A N 1
ATOM 2568 C CA . VAL A 1 328 ? -7.289 26.166 -6.764 1.00 98.44 328 VAL A CA 1
ATOM 2569 C C . VAL A 1 328 ? -6.440 25.823 -5.544 1.00 98.44 328 VAL A C 1
ATOM 2571 O O . VAL A 1 328 ? -6.736 26.248 -4.424 1.00 98.44 328 VAL A O 1
ATOM 2574 N N . TYR A 1 329 ? -5.386 25.045 -5.763 1.00 97.88 329 TYR A N 1
ATOM 2575 C CA . TYR A 1 329 ? -4.269 24.918 -4.836 1.00 97.88 329 TYR A CA 1
ATOM 2576 C C . TYR A 1 329 ? -3.225 25.972 -5.194 1.00 97.88 329 TYR A C 1
ATOM 2578 O O . TYR A 1 329 ? -2.761 26.025 -6.333 1.00 97.88 329 TYR A O 1
ATOM 2586 N N . ASN A 1 330 ? -2.866 26.802 -4.221 1.00 97.31 330 ASN A N 1
ATOM 2587 C CA . ASN A 1 330 ? -1.890 27.871 -4.376 1.00 97.31 330 ASN A CA 1
ATOM 2588 C C . ASN A 1 330 ? -0.523 27.379 -3.914 1.00 97.31 330 ASN A C 1
ATOM 2590 O O . ASN A 1 330 ? -0.376 26.931 -2.774 1.00 97.31 330 ASN A O 1
ATOM 2594 N N . TYR A 1 331 ? 0.481 27.486 -4.776 1.00 97.50 331 TYR A N 1
ATOM 2595 C CA . TYR A 1 331 ? 1.839 27.027 -4.501 1.00 97.50 331 TYR A CA 1
ATOM 2596 C C . TYR A 1 331 ? 2.815 28.182 -4.259 1.00 97.50 331 TYR A C 1
ATOM 2598 O O . TYR A 1 331 ? 2.519 29.353 -4.503 1.00 97.50 331 TYR A O 1
ATOM 2606 N N . TYR A 1 332 ? 3.988 27.853 -3.712 1.00 96.25 332 TYR A N 1
ATOM 2607 C CA . TYR A 1 332 ? 5.003 28.835 -3.323 1.00 96.25 332 TYR A CA 1
ATOM 2608 C C . TYR A 1 332 ? 5.517 29.695 -4.483 1.00 96.25 332 TYR A C 1
ATOM 2610 O O . TYR A 1 332 ? 5.851 30.860 -4.272 1.00 96.25 332 TYR A O 1
ATOM 2618 N N . ASP A 1 333 ? 5.583 29.138 -5.690 1.00 97.25 333 ASP A N 1
ATOM 2619 C CA . ASP A 1 333 ? 5.989 29.842 -6.908 1.00 97.25 333 ASP A CA 1
ATOM 2620 C C . ASP A 1 333 ? 4.875 30.705 -7.538 1.00 97.25 333 ASP A C 1
ATOM 2622 O O . ASP A 1 333 ? 5.043 31.177 -8.660 1.00 97.25 333 ASP A O 1
ATOM 2626 N N . GLU A 1 334 ? 3.769 30.925 -6.816 1.00 97.50 334 GLU A N 1
ATOM 2627 C CA . GLU A 1 334 ? 2.561 31.629 -7.268 1.00 97.50 334 GLU A CA 1
ATOM 2628 C C . GLU A 1 334 ? 1.752 30.870 -8.340 1.00 97.50 334 GLU A C 1
ATOM 2630 O O . GLU A 1 334 ? 0.808 31.427 -8.902 1.00 97.50 334 GLU A O 1
ATOM 2635 N N . THR A 1 335 ? 2.067 29.596 -8.616 1.00 98.25 335 THR A N 1
ATOM 2636 C CA . THR A 1 335 ? 1.241 28.755 -9.491 1.00 98.25 335 THR A CA 1
ATOM 2637 C C . THR A 1 335 ? -0.074 28.388 -8.803 1.00 98.25 335 THR A C 1
ATOM 2639 O O . THR A 1 335 ? -0.094 27.894 -7.673 1.00 98.25 335 THR A O 1
ATOM 2642 N N . GLU A 1 336 ? -1.175 28.577 -9.529 1.00 98.25 336 GLU A N 1
ATOM 2643 C CA . GLU A 1 336 ? -2.510 28.110 -9.158 1.00 98.25 336 GLU A CA 1
ATOM 2644 C C . GLU A 1 336 ? -2.832 26.824 -9.925 1.00 98.25 336 GLU A C 1
ATOM 2646 O O . GLU A 1 336 ? -2.882 26.818 -11.159 1.00 98.25 336 GLU A O 1
ATOM 2651 N N . VAL A 1 337 ? -3.072 25.732 -9.203 1.00 98.38 337 VAL A N 1
ATOM 2652 C CA . VAL A 1 337 ? -3.437 24.442 -9.796 1.00 98.38 337 VAL A CA 1
ATOM 2653 C C . VAL A 1 337 ? -4.925 24.191 -9.574 1.00 98.38 337 VAL A C 1
ATOM 2655 O O . VAL A 1 337 ? -5.346 24.084 -8.420 1.00 98.38 337 VAL A O 1
ATOM 2658 N N . PRO A 1 338 ? -5.747 24.084 -10.633 1.00 98.19 338 PRO A N 1
ATOM 2659 C CA . PRO A 1 338 ? -7.178 23.884 -10.473 1.00 98.19 338 PRO A CA 1
ATOM 2660 C C . PRO A 1 338 ? -7.485 22.491 -9.924 1.00 98.19 338 PRO A C 1
ATOM 2662 O O . PRO A 1 338 ? -6.876 21.497 -10.332 1.00 98.19 338 PRO A O 1
ATOM 2665 N N . TYR A 1 339 ? -8.492 22.425 -9.056 1.00 98.38 339 TYR A N 1
ATOM 2666 C CA . TYR A 1 339 ? -9.093 21.173 -8.625 1.00 98.38 339 TYR A CA 1
ATOM 2667 C C . TYR A 1 339 ? -10.621 21.218 -8.703 1.00 98.38 339 TYR A C 1
ATOM 2669 O O . TYR A 1 339 ? -11.256 22.280 -8.635 1.00 98.38 339 TYR A O 1
ATOM 2677 N N . ARG A 1 340 ? -11.218 20.035 -8.827 1.00 98.19 340 ARG A N 1
ATOM 2678 C CA . ARG A 1 340 ? -12.661 19.813 -8.797 1.00 98.19 340 ARG A CA 1
ATOM 2679 C C . ARG A 1 340 ? -12.962 18.527 -8.045 1.00 98.19 340 ARG A C 1
ATOM 2681 O O . ARG A 1 340 ? -12.367 17.510 -8.351 1.00 98.19 340 ARG A O 1
ATOM 2688 N N . ILE A 1 341 ? -13.907 18.572 -7.119 1.00 97.31 341 ILE A N 1
ATOM 2689 C CA . ILE A 1 341 ? -14.429 17.406 -6.404 1.00 97.31 341 ILE A CA 1
ATOM 2690 C C . ILE A 1 341 ? -15.926 17.333 -6.705 1.00 97.31 341 ILE A C 1
ATOM 2692 O O . ILE A 1 341 ? -16.624 18.338 -6.554 1.00 97.31 341 ILE A O 1
ATOM 2696 N N . GLU A 1 342 ? -16.420 16.187 -7.154 1.00 97.44 342 GLU A N 1
ATOM 2697 C CA . GLU A 1 342 ? -17.832 15.939 -7.442 1.00 97.44 342 GLU A CA 1
ATOM 2698 C C . GLU A 1 342 ? -18.319 14.672 -6.741 1.00 97.44 342 GLU A C 1
ATOM 2700 O O . GLU A 1 342 ? -17.744 13.606 -6.920 1.00 97.44 342 GLU A O 1
ATOM 2705 N N . LEU A 1 343 ? -19.405 14.792 -5.978 1.00 96.06 343 LEU A N 1
ATOM 2706 C CA . LEU A 1 343 ? -20.188 13.665 -5.491 1.00 96.06 343 LEU A CA 1
ATOM 2707 C C . LEU A 1 343 ? -21.060 13.156 -6.642 1.00 96.06 343 LEU A C 1
ATOM 2709 O O . LEU A 1 343 ? -21.895 13.888 -7.180 1.00 96.06 343 LEU A O 1
ATOM 2713 N N . LEU A 1 344 ? -20.863 11.910 -7.039 1.00 94.56 344 LEU A N 1
ATOM 2714 C CA . LEU A 1 344 ? -21.590 11.264 -8.118 1.00 94.56 344 LEU A CA 1
ATOM 2715 C C . LEU A 1 344 ? -22.946 10.744 -7.626 1.00 94.56 344 LEU A C 1
ATOM 2717 O O . LEU A 1 344 ? -23.221 10.604 -6.437 1.00 94.56 344 LEU A O 1
ATOM 2721 N N . SER A 1 345 ? -23.847 10.444 -8.565 1.00 92.50 345 SER A N 1
ATOM 2722 C CA . SER A 1 345 ? -25.205 9.987 -8.228 1.00 92.50 345 SER A CA 1
ATOM 2723 C C . SER A 1 345 ? -25.254 8.639 -7.504 1.00 92.50 345 SER A C 1
ATOM 2725 O O . SER A 1 345 ? -26.297 8.286 -6.959 1.00 92.50 345 SER A O 1
ATOM 2727 N N . ASN A 1 346 ? -24.172 7.867 -7.578 1.00 89.19 346 ASN A N 1
ATOM 2728 C CA . ASN A 1 346 ? -24.010 6.578 -6.918 1.00 89.19 346 ASN A CA 1
ATOM 2729 C C . ASN A 1 346 ? -23.334 6.678 -5.543 1.00 89.19 346 ASN A C 1
ATOM 2731 O O . ASN A 1 346 ? -23.196 5.635 -4.921 1.00 89.19 346 ASN A O 1
ATOM 2735 N N . GLY A 1 347 ? -22.968 7.878 -5.076 1.00 90.12 347 GLY A N 1
ATOM 2736 C CA . GLY A 1 347 ? -22.290 8.076 -3.790 1.00 90.12 347 GLY A CA 1
ATOM 2737 C C . GLY A 1 347 ? -20.779 8.286 -3.905 1.00 90.12 347 GLY A C 1
ATOM 2738 O O . GLY A 1 347 ? -20.191 8.985 -3.088 1.00 90.12 347 GLY A O 1
ATOM 2739 N N . ASP A 1 348 ? -20.168 7.778 -4.975 1.00 92.50 348 ASP A N 1
ATOM 2740 C CA . ASP A 1 348 ? -18.733 7.919 -5.238 1.00 92.50 348 ASP A CA 1
ATOM 2741 C C . ASP A 1 348 ? -18.293 9.380 -5.370 1.00 92.50 348 ASP A C 1
ATOM 2743 O O . ASP A 1 348 ? -19.074 10.263 -5.737 1.00 92.50 348 ASP A O 1
ATOM 2747 N N . ILE A 1 349 ? -17.005 9.634 -5.150 1.00 94.62 349 ILE A N 1
ATOM 2748 C CA . ILE A 1 349 ? -16.403 10.954 -5.332 1.00 94.62 349 ILE A CA 1
ATOM 2749 C C . ILE A 1 349 ? -15.444 10.921 -6.523 1.00 94.62 349 ILE A C 1
ATOM 2751 O O . ILE A 1 349 ? -14.494 10.144 -6.560 1.00 94.62 349 ILE A O 1
ATOM 2755 N N . GLU A 1 350 ? -15.655 11.817 -7.481 1.00 96.56 350 GLU A N 1
ATOM 2756 C CA . GLU A 1 350 ? -14.704 12.124 -8.545 1.00 96.56 350 GLU A CA 1
ATOM 2757 C C . GLU A 1 350 ? -13.870 13.348 -8.144 1.00 96.56 350 GLU A C 1
ATOM 2759 O O . GLU A 1 350 ? -14.396 14.447 -7.969 1.00 96.56 350 GLU A O 1
ATOM 2764 N N . GLU A 1 351 ? -12.557 13.184 -8.023 1.00 96.94 351 GLU A N 1
ATOM 2765 C CA . GLU A 1 351 ? -11.614 14.263 -7.736 1.00 96.94 351 GLU A CA 1
ATOM 2766 C C . GLU A 1 351 ? -10.695 14.483 -8.936 1.00 96.94 351 GLU A C 1
ATOM 2768 O O . GLU A 1 351 ? -10.002 13.580 -9.379 1.00 96.94 351 GLU A O 1
ATOM 2773 N N . THR A 1 352 ? -10.674 15.691 -9.486 1.00 97.94 352 THR A N 1
ATOM 2774 C CA . THR A 1 352 ? -9.779 16.086 -10.573 1.00 97.94 352 THR A CA 1
ATOM 2775 C C . THR A 1 352 ? -8.794 17.130 -10.073 1.00 97.94 352 THR A C 1
ATOM 2777 O O . THR A 1 352 ? -9.218 18.172 -9.579 1.00 97.94 352 THR A O 1
ATOM 2780 N N . ILE A 1 353 ? -7.496 16.892 -10.248 1.00 97.62 353 ILE A N 1
ATOM 2781 C CA . ILE A 1 353 ? -6.413 17.813 -9.879 1.00 97.62 353 ILE A CA 1
ATOM 2782 C C . ILE A 1 353 ? -5.532 18.005 -11.108 1.00 97.62 353 ILE A C 1
ATOM 2784 O O . ILE A 1 353 ? -4.990 17.033 -11.632 1.00 97.62 353 ILE A O 1
ATOM 2788 N N . ASP A 1 354 ? -5.368 19.250 -11.566 1.00 96.38 354 ASP A N 1
ATOM 2789 C CA . ASP A 1 354 ? -4.511 19.566 -12.723 1.00 96.38 354 ASP A CA 1
ATOM 2790 C C . ASP A 1 354 ? -4.872 18.744 -13.984 1.00 96.38 354 ASP A C 1
ATOM 2792 O O . ASP A 1 354 ? -4.019 18.255 -14.721 1.00 96.38 354 ASP A O 1
ATOM 2796 N N . GLY A 1 355 ? -6.175 18.525 -14.195 1.00 94.62 355 GLY A N 1
ATOM 2797 C CA . GLY A 1 355 ? -6.708 17.767 -15.332 1.00 94.62 355 GLY A CA 1
ATOM 2798 C C . GLY A 1 355 ? -6.614 16.240 -15.226 1.00 94.62 355 GLY A C 1
ATOM 2799 O O . GLY A 1 355 ? -7.114 15.562 -16.120 1.00 94.62 355 GLY A O 1
ATOM 2800 N N . GLU A 1 356 ? -6.022 15.696 -14.161 1.00 95.50 356 GLU A N 1
ATOM 2801 C CA . GLU A 1 356 ? -6.007 14.259 -13.871 1.00 95.50 356 GLU A CA 1
ATOM 2802 C C . GLU A 1 356 ? -7.143 13.902 -12.911 1.00 95.50 356 GLU A C 1
ATOM 2804 O O . GLU A 1 356 ? -7.317 14.584 -11.903 1.00 95.50 356 GLU A O 1
ATOM 2809 N N . THR A 1 357 ? -7.909 12.857 -13.227 1.00 96.19 357 THR A N 1
ATOM 2810 C CA . THR A 1 357 ? -9.116 12.460 -12.490 1.00 96.19 357 THR A CA 1
ATOM 2811 C C . THR A 1 357 ? -8.898 11.168 -11.705 1.00 96.19 357 THR A C 1
ATOM 2813 O O . THR A 1 357 ? -8.336 10.197 -12.212 1.00 96.19 357 THR A O 1
ATOM 2816 N N . PHE A 1 358 ? -9.394 11.160 -10.475 1.00 94.38 358 PHE A N 1
ATOM 2817 C CA . PHE A 1 358 ? -9.304 10.100 -9.488 1.00 94.38 358 PHE A CA 1
ATOM 2818 C C . PHE A 1 358 ? -10.705 9.776 -8.962 1.00 94.38 358 PHE A C 1
ATOM 2820 O O . PHE A 1 358 ? -11.542 10.669 -8.835 1.00 94.38 358 PHE A O 1
ATOM 2827 N N . TYR A 1 359 ? -10.951 8.508 -8.645 1.00 92.94 359 TYR A N 1
ATOM 2828 C CA . TYR A 1 359 ? -12.255 8.029 -8.193 1.00 92.94 359 TYR A CA 1
ATOM 2829 C C . TYR A 1 359 ? -12.135 7.418 -6.803 1.00 92.94 359 TYR A C 1
ATOM 2831 O O . TYR A 1 359 ? -11.271 6.574 -6.565 1.00 92.94 359 TYR A O 1
ATOM 2839 N N . TRP A 1 360 ? -12.995 7.858 -5.899 1.00 89.75 360 TRP A N 1
ATOM 2840 C CA . TRP A 1 360 ? -13.166 7.295 -4.572 1.00 89.75 360 TRP A CA 1
ATOM 2841 C C . TRP A 1 360 ? -14.502 6.563 -4.555 1.00 89.75 360 TRP A C 1
ATOM 2843 O O . TRP A 1 360 ? -15.539 7.190 -4.782 1.00 89.75 360 TRP A O 1
ATOM 2853 N N . GLU A 1 361 ? -14.477 5.258 -4.320 1.00 86.12 361 GLU A N 1
ATOM 2854 C CA . GLU A 1 361 ? -15.707 4.502 -4.107 1.00 86.12 361 GLU A CA 1
ATOM 2855 C C . GLU A 1 361 ? -16.240 4.850 -2.714 1.00 86.12 361 GLU A C 1
ATOM 2857 O O . GLU A 1 361 ? -15.484 4.874 -1.740 1.00 86.12 361 GLU A O 1
ATOM 2862 N N . GLU A 1 362 ? -17.524 5.197 -2.617 1.00 74.19 362 GLU A N 1
ATOM 2863 C CA . GLU A 1 362 ? -18.158 5.300 -1.303 1.00 74.19 362 GLU A CA 1
ATOM 2864 C C . GLU A 1 362 ? -18.352 3.872 -0.795 1.00 74.19 362 GLU A C 1
ATOM 2866 O O . GLU A 1 362 ? -19.098 3.100 -1.403 1.00 74.19 362 GLU A O 1
ATOM 2871 N N . ASP A 1 363 ? -17.651 3.509 0.286 1.00 56.16 363 ASP A N 1
ATOM 2872 C CA . ASP A 1 363 ? -17.837 2.217 0.944 1.00 56.16 363 ASP A CA 1
ATOM 2873 C C . ASP A 1 363 ? -19.334 2.040 1.220 1.00 56.16 363 ASP A C 1
ATOM 2875 O O . ASP A 1 363 ? -19.953 2.795 1.977 1.00 56.16 363 ASP A O 1
ATOM 2879 N N . GLY A 1 364 ? -19.942 1.096 0.500 1.00 45.28 364 GLY A N 1
ATOM 2880 C CA . GLY A 1 364 ? -21.376 0.873 0.547 1.00 45.28 364 GLY A CA 1
ATOM 2881 C C . GLY A 1 364 ? -21.799 0.538 1.973 1.00 45.28 364 GLY A C 1
ATOM 2882 O O . GLY A 1 364 ? -21.452 -0.530 2.471 1.00 45.28 364 GLY A O 1
ATOM 2883 N N . GLN A 1 365 ? -22.552 1.447 2.599 1.00 33.22 365 GLN A N 1
ATOM 2884 C CA . GLN A 1 365 ? -23.189 1.234 3.905 1.00 33.22 365 GLN A CA 1
ATOM 2885 C C . GLN A 1 365 ? -24.018 -0.052 3.983 1.00 33.22 365 GLN A C 1
ATOM 2887 O O . GLN A 1 365 ? -24.728 -0.378 2.996 1.00 33.22 365 GLN A O 1
#